Protein AF-A0A495VPX2-F1 (afdb_monomer_lite)

Radius of gyration: 34.12 Å; chains: 1; bounding box: 95×29×86 Å

Organism: NCBI:txid1349822

Foldseek 3Di:
DDPVVLVVLVVVLVVLVVVLVVQVPDPVNVVDPVSVVVNVVVNVVSVVVVVVSVVVVVVVVVVVVVVVVVVVVVVVCCVQAPQQFALVLLQVLQVLLVVLLVVLCVLVPCVVVPDDDPCVVVSVVVNVVSVVVSVVVSVCSRVVVSCVRCVVVVHHPDCDPLVVQLCCLLVVLQVVLVVVLVVCVVVVNNFLNLLSNLQSNLSSQLRSCSRHPVVSNVLSVVSNVLSVVSNVPTPCSSVSNSVNSHVSSNVSSVVCCVVPVPPD

Structure (mmCIF, N/CA/C/O backbone):
data_AF-A0A495VPX2-F1
#
_entry.id   AF-A0A495VPX2-F1
#
loop_
_atom_site.group_PDB
_atom_site.id
_atom_site.type_symbol
_atom_site.label_atom_id
_atom_site.label_alt_id
_atom_site.label_comp_id
_atom_site.label_asym_id
_atom_site.label_entity_id
_atom_site.label_seq_id
_atom_site.pdbx_PDB_ins_code
_atom_site.Cartn_x
_atom_site.Cartn_y
_atom_site.Cartn_z
_atom_site.occupancy
_atom_site.B_iso_or_equiv
_atom_site.auth_seq_id
_atom_site.auth_comp_id
_atom_site.auth_asym_id
_atom_site.auth_atom_id
_atom_site.pdbx_PDB_model_num
ATOM 1 N N . MET A 1 1 ? -31.940 8.964 35.841 1.00 44.69 1 MET A N 1
ATOM 2 C CA . MET A 1 1 ? -32.704 7.927 36.554 1.00 44.69 1 MET A CA 1
ATOM 3 C C . MET A 1 1 ? -31.763 6.762 36.757 1.00 44.69 1 MET A C 1
ATOM 5 O O . MET A 1 1 ? -31.447 6.055 35.809 1.00 44.69 1 MET A O 1
ATOM 9 N N . THR A 1 2 ? -31.169 6.699 37.938 1.00 37.31 2 THR A N 1
ATOM 10 C CA . THR A 1 2 ? -30.238 5.636 38.328 1.00 37.31 2 THR A CA 1
ATOM 11 C C . THR A 1 2 ? -31.023 4.352 38.622 1.00 37.31 2 THR A C 1
ATOM 13 O O . THR A 1 2 ? -32.238 4.406 38.825 1.00 37.31 2 THR A O 1
ATOM 16 N N . SER A 1 3 ? -30.371 3.184 38.665 1.00 44.47 3 SER A N 1
ATOM 17 C CA . SER A 1 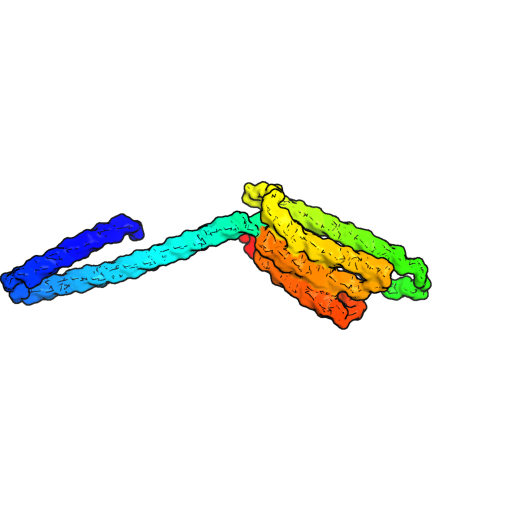3 ? -31.044 1.922 39.032 1.00 44.47 3 SER A CA 1
ATOM 18 C C . SER A 1 3 ? -31.731 1.994 40.408 1.00 44.47 3 SER A C 1
ATOM 20 O O . SER A 1 3 ? -32.783 1.385 40.597 1.00 44.47 3 SER A O 1
ATOM 22 N N . LYS A 1 4 ? -31.200 2.819 41.325 1.00 44.66 4 LYS A N 1
ATOM 23 C CA . LYS A 1 4 ? -31.782 3.130 42.643 1.00 44.66 4 LYS A CA 1
ATOM 24 C C . LYS A 1 4 ? -33.109 3.897 42.577 1.00 44.66 4 LYS A C 1
ATOM 26 O O . LYS A 1 4 ? -33.958 3.702 43.440 1.00 44.66 4 LYS A O 1
ATOM 31 N N . ASP A 1 5 ? -33.330 4.715 41.550 1.00 49.50 5 ASP A N 1
ATOM 32 C CA . ASP A 1 5 ? -34.604 5.436 41.387 1.00 49.50 5 ASP A CA 1
ATOM 33 C C . ASP A 1 5 ? -35.726 4.485 40.930 1.00 49.50 5 ASP A C 1
ATOM 35 O O . ASP A 1 5 ? -36.901 4.696 41.224 1.00 49.50 5 ASP A O 1
ATOM 39 N N . CYS A 1 6 ? -35.368 3.400 40.233 1.00 48.97 6 CYS A N 1
ATOM 40 C CA . CYS A 1 6 ? -36.323 2.406 39.739 1.00 48.97 6 CYS A CA 1
ATOM 41 C C . CYS A 1 6 ? -36.811 1.450 40.842 1.00 48.97 6 CYS A C 1
ATOM 43 O O . CYS A 1 6 ? -37.954 0.992 40.780 1.00 48.97 6 CYS A O 1
ATOM 45 N N . SER A 1 7 ? -35.989 1.160 41.860 1.00 52.94 7 SER A N 1
ATOM 46 C CA . SER A 1 7 ? -36.384 0.288 42.977 1.00 52.94 7 SER A CA 1
ATOM 47 C C . SER A 1 7 ? -37.453 0.931 43.867 1.00 52.94 7 SER A C 1
ATOM 49 O O . SER A 1 7 ? -38.431 0.265 44.204 1.00 52.94 7 SER A O 1
ATOM 51 N N . GLY A 1 8 ? -37.349 2.234 44.155 1.00 55.06 8 GLY A N 1
ATOM 52 C CA . GLY A 1 8 ? -38.339 2.949 44.978 1.00 55.06 8 GLY A CA 1
ATOM 53 C C . GLY A 1 8 ? -39.737 3.032 44.344 1.00 55.06 8 GLY A C 1
ATOM 54 O O . GLY A 1 8 ? -40.751 2.991 45.039 1.00 55.06 8 GLY A O 1
ATOM 55 N N . ILE A 1 9 ? -39.814 3.070 43.011 1.00 57.59 9 ILE A N 1
ATOM 56 C CA . ILE A 1 9 ? -41.091 3.111 42.276 1.00 57.59 9 ILE A CA 1
ATOM 57 C C . ILE A 1 9 ? -41.737 1.712 42.205 1.00 57.59 9 ILE A C 1
ATOM 59 O O . ILE A 1 9 ? -42.967 1.578 42.237 1.00 57.59 9 ILE A O 1
ATOM 63 N N . SER A 1 10 ? -40.926 0.647 42.189 1.00 59.69 10 SER A N 1
ATOM 64 C CA . SER A 1 10 ? -41.422 -0.733 42.290 1.00 59.69 10 SER A CA 1
ATOM 65 C C . SER A 1 10 ? -42.060 -1.031 43.656 1.00 59.69 10 SER A C 1
ATOM 67 O O . SER A 1 10 ? -43.112 -1.666 43.716 1.00 59.69 10 SER A O 1
ATOM 69 N N . GLU A 1 11 ? -41.510 -0.484 44.746 1.00 62.44 11 GLU A N 1
ATOM 70 C CA . GLU A 1 11 ? -42.120 -0.592 46.076 1.00 62.44 11 GLU A CA 1
ATOM 71 C C . GLU A 1 11 ? -43.448 0.168 46.152 1.00 62.44 11 GLU A C 1
ATOM 73 O O . GLU A 1 11 ? -44.452 -0.394 46.589 1.00 62.44 11 GLU A O 1
ATOM 78 N N . GLN A 1 12 ? -43.504 1.416 45.675 1.00 64.06 12 GLN A N 1
ATOM 79 C CA . GLN A 1 12 ? -44.746 2.203 45.680 1.00 64.06 12 GLN A CA 1
ATOM 80 C C . GLN A 1 12 ? -45.871 1.537 44.879 1.00 64.06 12 GLN A C 1
ATOM 82 O O . GLN A 1 12 ? -47.023 1.525 45.319 1.00 64.06 12 GLN A O 1
ATOM 87 N N . SER A 1 13 ? -45.550 0.943 43.729 1.00 62.38 13 SER A N 1
ATOM 88 C CA . SER A 1 13 ? -46.535 0.210 42.930 1.00 62.38 13 SER A CA 1
ATOM 89 C C . SER A 1 13 ? -46.981 -1.105 43.589 1.00 62.38 13 SER A C 1
ATOM 91 O O . SER A 1 13 ? -48.163 -1.445 43.502 1.00 62.38 13 SER A O 1
ATOM 93 N N . PHE A 1 14 ? -46.108 -1.790 44.338 1.00 66.81 14 PHE A N 1
ATOM 94 C CA . PHE A 1 14 ? -46.471 -2.954 45.156 1.00 66.81 14 PHE A CA 1
ATOM 95 C C . PHE A 1 14 ? -47.394 -2.585 46.332 1.00 66.81 14 PHE A C 1
ATOM 97 O O . PHE A 1 14 ? -48.427 -3.226 46.543 1.00 66.81 14 PHE A O 1
ATOM 104 N N . TYR A 1 15 ? -47.084 -1.505 47.058 1.00 66.31 15 TYR A N 1
ATOM 105 C CA . TYR A 1 15 ? -47.961 -0.953 48.100 1.00 66.31 15 TYR A CA 1
ATOM 106 C C . TYR A 1 15 ? -49.331 -0.558 47.536 1.00 66.31 15 TYR A C 1
ATOM 108 O O . TYR A 1 15 ? -50.362 -0.797 48.174 1.00 66.31 15 TYR A O 1
ATOM 116 N N . PHE A 1 16 ? -49.359 -0.000 46.323 1.00 67.12 16 PHE A N 1
ATOM 117 C CA . PHE A 1 16 ? -50.598 0.370 45.652 1.00 67.12 16 PHE A CA 1
ATOM 118 C C . PHE A 1 16 ? -51.437 -0.851 45.248 1.00 67.12 16 PHE A C 1
ATOM 120 O O . PHE A 1 16 ? -52.641 -0.878 45.507 1.00 67.12 16 PHE A O 1
ATOM 127 N N . ALA A 1 17 ? -50.809 -1.895 44.700 1.00 66.44 17 ALA A N 1
ATOM 128 C CA . ALA A 1 17 ? -51.474 -3.158 44.377 1.00 66.44 17 ALA A CA 1
ATOM 129 C C . ALA A 1 17 ? -52.059 -3.839 45.628 1.00 66.44 17 ALA A C 1
ATOM 131 O O . ALA A 1 17 ? -53.207 -4.286 45.611 1.00 66.44 17 ALA A O 1
ATOM 132 N N . LYS A 1 18 ? -51.319 -3.836 46.746 1.00 69.00 18 LYS A N 1
ATOM 133 C CA . LYS A 1 18 ? -51.784 -4.367 48.037 1.00 69.00 18 LYS A CA 1
ATOM 134 C C . LYS A 1 18 ? -53.005 -3.605 48.567 1.00 69.00 18 LYS A C 1
ATOM 136 O O . LYS A 1 18 ? -53.951 -4.225 49.042 1.00 69.00 18 LYS A O 1
ATOM 141 N N . ARG A 1 19 ? -53.009 -2.271 48.438 1.00 67.38 19 ARG A N 1
ATOM 142 C CA . ARG A 1 19 ? -54.134 -1.398 48.821 1.00 67.38 19 ARG A CA 1
ATOM 143 C C . ARG A 1 19 ? -55.352 -1.556 47.905 1.00 67.38 19 ARG A C 1
ATOM 145 O O . ARG A 1 19 ? -56.482 -1.472 48.372 1.00 67.38 19 ARG A O 1
ATOM 152 N N . PHE A 1 20 ? -55.136 -1.791 46.613 1.00 67.25 20 PHE A N 1
ATOM 153 C CA . PHE A 1 20 ? -56.209 -2.095 45.669 1.00 67.25 20 PHE A CA 1
ATOM 154 C C . PHE A 1 20 ? -56.899 -3.415 46.038 1.00 67.25 20 PHE A C 1
ATOM 156 O O . PHE A 1 20 ? -58.124 -3.467 46.112 1.00 67.25 20 PHE A O 1
ATOM 163 N N . TYR A 1 21 ? -56.113 -4.454 46.343 1.00 67.06 21 TYR A N 1
ATOM 164 C CA . TYR A 1 21 ? -56.620 -5.780 46.699 1.00 67.06 21 TYR A CA 1
ATOM 165 C C . TYR A 1 21 ? -57.470 -5.757 47.980 1.00 67.06 21 TYR A C 1
ATOM 167 O O . TYR A 1 21 ? -58.570 -6.300 47.989 1.00 67.06 21 TYR A O 1
ATOM 175 N N . THR A 1 22 ? -57.025 -5.059 49.033 1.00 66.44 22 THR A N 1
ATOM 176 C CA . THR A 1 22 ? -57.768 -4.956 50.306 1.00 66.44 22 THR A CA 1
ATOM 177 C C . THR A 1 22 ? -59.092 -4.194 50.193 1.00 66.44 22 THR A C 1
ATOM 179 O O . THR A 1 22 ? -60.064 -4.519 50.879 1.00 66.44 22 THR A O 1
ATOM 182 N N . ILE A 1 23 ? -59.165 -3.187 49.320 1.00 63.81 23 ILE A N 1
ATOM 183 C CA . ILE A 1 23 ? -60.403 -2.432 49.067 1.00 63.81 23 ILE A CA 1
ATOM 184 C C . ILE A 1 23 ? -61.382 -3.258 48.222 1.00 63.81 23 ILE A C 1
ATOM 186 O O . ILE A 1 23 ? -62.591 -3.166 48.412 1.00 63.81 23 ILE A O 1
ATOM 190 N N . HIS A 1 24 ? -60.878 -4.101 47.321 1.00 63.38 24 HIS A N 1
ATOM 191 C CA . HIS A 1 24 ? -61.712 -4.934 46.456 1.00 63.38 24 HIS A CA 1
ATOM 192 C C . HIS A 1 24 ? -62.300 -6.165 47.169 1.00 63.38 24 HIS A C 1
ATOM 194 O O . HIS A 1 24 ? -63.352 -6.653 46.761 1.00 63.38 24 HIS A O 1
ATOM 200 N N . THR A 1 25 ? -61.651 -6.659 48.231 1.00 65.94 25 THR A N 1
ATOM 201 C CA . THR A 1 25 ? -62.128 -7.790 49.051 1.00 65.94 25 THR A CA 1
ATOM 202 C C . THR A 1 25 ? -63.038 -7.376 50.213 1.00 65.94 25 THR A C 1
ATOM 204 O O . THR A 1 25 ? -63.570 -8.245 50.899 1.00 65.94 25 THR A O 1
ATOM 207 N N . SER A 1 26 ? -63.235 -6.073 50.460 1.00 63.62 26 SER A N 1
ATOM 208 C CA . SER A 1 26 ? -64.107 -5.571 51.530 1.00 63.62 26 SER A CA 1
ATOM 209 C C . SER A 1 26 ? -65.473 -5.112 50.978 1.00 63.62 26 SER A C 1
ATOM 211 O O . SER A 1 26 ? -65.545 -4.128 50.237 1.00 63.62 26 SER A O 1
ATOM 213 N N . PRO A 1 27 ? -66.590 -5.772 51.348 1.00 58.97 27 PRO A N 1
ATOM 214 C CA . PRO A 1 27 ? -67.906 -5.512 50.749 1.00 58.97 27 PRO A CA 1
ATOM 215 C C . PRO A 1 27 ? -68.460 -4.106 51.046 1.00 58.97 27 PRO A C 1
ATOM 217 O O . PRO A 1 27 ? -69.223 -3.562 50.251 1.00 58.97 27 PRO A O 1
ATOM 220 N N . VAL A 1 28 ? -68.039 -3.484 52.154 1.00 63.38 28 VAL A N 1
ATOM 221 C CA . VAL A 1 28 ? -68.483 -2.142 52.581 1.00 63.38 28 VAL A CA 1
ATOM 222 C C . VAL A 1 28 ? -67.802 -1.025 51.778 1.00 63.38 28 VAL A C 1
ATOM 224 O O . VAL A 1 28 ? -68.464 -0.107 51.303 1.00 63.38 28 VAL A O 1
ATOM 227 N N . LEU A 1 29 ? -66.483 -1.113 51.580 1.00 60.97 29 LEU A N 1
ATOM 228 C CA . LEU A 1 29 ? -65.677 -0.098 50.881 1.00 60.97 29 LEU A CA 1
ATOM 229 C C . LEU A 1 29 ? -65.857 -0.136 49.356 1.00 60.97 29 LEU A C 1
ATOM 231 O O . LEU A 1 29 ? -65.705 0.888 48.692 1.00 60.97 29 LEU A O 1
ATOM 235 N N . PHE A 1 30 ? -66.201 -1.299 48.798 1.00 63.03 30 PHE A N 1
ATOM 236 C CA . PHE A 1 30 ? -66.405 -1.474 47.359 1.00 63.03 30 PHE A CA 1
ATOM 237 C C . PHE A 1 30 ? -67.749 -0.916 46.847 1.00 63.03 30 PHE A C 1
ATOM 239 O O . PHE A 1 30 ? -67.877 -0.574 45.666 1.00 63.03 30 PHE A O 1
ATOM 246 N N . SER A 1 31 ? -68.751 -0.792 47.727 1.00 65.81 31 SER A N 1
ATOM 247 C CA . SER A 1 31 ? -70.094 -0.298 47.382 1.00 65.81 31 SER A CA 1
ATOM 248 C C . SER A 1 31 ? -70.095 1.191 46.983 1.00 65.81 31 SER A C 1
ATOM 250 O O . SER A 1 31 ? -70.878 1.620 46.128 1.00 65.81 31 SER A O 1
ATOM 252 N N . ASP A 1 32 ? -69.150 1.984 47.504 1.00 74.38 32 ASP A N 1
ATOM 253 C CA . ASP A 1 32 ? -69.054 3.419 47.226 1.00 74.38 32 ASP A CA 1
ATOM 254 C C . ASP A 1 32 ? -68.525 3.709 45.803 1.00 74.38 32 ASP A C 1
ATOM 256 O O . ASP A 1 32 ? -67.375 3.444 45.426 1.00 74.38 32 ASP A O 1
ATOM 260 N N . LYS A 1 33 ? -69.391 4.310 44.978 1.00 71.75 33 LYS A N 1
ATOM 261 C CA . LYS A 1 33 ? -69.121 4.665 43.576 1.00 71.75 33 LYS A CA 1
ATOM 262 C C . LYS A 1 33 ? -67.978 5.684 43.429 1.00 71.75 33 LYS A C 1
ATOM 264 O O . LYS A 1 33 ? -67.258 5.631 42.428 1.00 71.75 33 LYS A O 1
ATOM 269 N N . LYS A 1 34 ? -67.780 6.578 44.406 1.00 75.88 34 LYS A N 1
ATOM 270 C CA . LYS A 1 34 ? -66.726 7.609 44.406 1.00 75.88 34 LYS A CA 1
ATOM 271 C C . LYS A 1 34 ? -65.359 7.000 44.721 1.00 75.88 34 LYS A C 1
ATOM 273 O O . LYS A 1 34 ? -64.389 7.286 44.018 1.00 75.88 34 LYS A O 1
ATOM 278 N N . ILE A 1 35 ? -65.301 6.105 45.710 1.00 73.38 35 ILE A N 1
ATOM 279 C CA . ILE A 1 35 ? -64.075 5.386 46.102 1.00 73.38 35 ILE A CA 1
ATOM 280 C C . ILE A 1 35 ? -63.579 4.508 44.949 1.00 73.38 35 ILE A C 1
ATOM 282 O O . ILE A 1 35 ? -62.409 4.579 44.573 1.00 73.38 35 ILE A O 1
ATOM 286 N N . ARG A 1 36 ? -64.482 3.764 44.303 1.00 71.06 36 ARG A N 1
ATOM 287 C CA . ARG A 1 36 ? -64.162 2.903 43.155 1.00 71.06 36 ARG A CA 1
ATOM 288 C C . ARG A 1 36 ? -63.607 3.672 41.950 1.00 71.06 36 ARG A C 1
ATOM 290 O O . ARG A 1 36 ? -62.648 3.218 41.330 1.00 71.06 36 ARG A O 1
ATOM 297 N N . LYS A 1 37 ? -64.159 4.851 41.629 1.00 74.81 37 LYS A N 1
ATOM 298 C CA . LYS A 1 37 ? -63.671 5.688 40.516 1.00 74.81 37 LYS A CA 1
ATOM 299 C C . LYS A 1 37 ? -62.269 6.249 40.792 1.00 74.81 37 LYS A C 1
ATOM 301 O O . LYS A 1 37 ? -61.418 6.195 39.907 1.00 74.81 37 LYS A O 1
ATOM 306 N N . ASN A 1 38 ? -62.012 6.728 42.012 1.00 79.25 38 ASN A N 1
ATOM 307 C CA . ASN A 1 38 ? -60.685 7.209 42.419 1.00 79.25 38 ASN A CA 1
ATOM 308 C C . ASN A 1 38 ? -59.640 6.090 42.411 1.00 79.25 38 ASN A C 1
ATOM 310 O O . ASN A 1 38 ? -58.531 6.286 41.920 1.00 79.25 38 ASN A O 1
ATOM 314 N N . LEU A 1 39 ? -60.009 4.905 42.900 1.00 75.81 39 LEU A N 1
ATOM 315 C CA . LEU A 1 39 ? -59.127 3.745 42.915 1.00 75.81 39 LEU A CA 1
ATOM 316 C C . LEU A 1 39 ? -58.769 3.288 41.492 1.00 75.81 39 LEU A C 1
ATOM 318 O O . LEU A 1 39 ? -57.611 2.988 41.215 1.00 75.81 39 LEU A O 1
ATOM 322 N N . PHE A 1 40 ? -59.741 3.300 40.574 1.00 76.38 40 PHE A N 1
ATOM 323 C CA . PHE A 1 40 ? -59.522 2.972 39.165 1.00 76.38 40 PHE A CA 1
ATOM 324 C C . PHE A 1 40 ? -58.605 3.983 38.466 1.00 76.38 40 PHE A C 1
ATOM 326 O O . PHE A 1 40 ? -57.670 3.583 37.776 1.00 76.38 40 PHE A O 1
ATOM 333 N N . LEU A 1 41 ? -58.821 5.285 38.684 1.00 76.62 41 LEU A N 1
ATOM 334 C CA . LEU A 1 41 ? -57.941 6.343 38.176 1.00 76.62 41 LEU A CA 1
ATOM 335 C C . LEU A 1 41 ? -56.508 6.152 38.678 1.00 76.62 41 LEU A C 1
ATOM 337 O O . LEU A 1 41 ? -55.567 6.162 37.891 1.00 76.62 41 LEU A O 1
ATOM 341 N N . GLN A 1 42 ? -56.336 5.918 39.974 1.00 76.94 42 GLN A N 1
ATOM 342 C CA . GLN A 1 42 ? -55.015 5.781 40.573 1.00 76.94 42 GLN A CA 1
ATOM 343 C C . GLN A 1 42 ? -54.305 4.486 40.133 1.00 76.94 42 GLN A C 1
ATOM 345 O O . GLN A 1 42 ? -53.101 4.504 39.882 1.00 76.94 42 GLN A O 1
ATOM 350 N N . PHE A 1 43 ? -55.052 3.395 39.923 1.00 77.38 43 PHE A N 1
ATOM 351 C CA . PHE A 1 43 ? -54.534 2.170 39.308 1.00 77.38 43 PHE A CA 1
ATOM 352 C C . PHE A 1 43 ? -54.112 2.405 37.853 1.00 77.38 43 PHE A C 1
ATOM 354 O O . PHE A 1 43 ? -53.015 2.017 37.453 1.00 77.38 43 PHE A O 1
ATOM 361 N N . PHE A 1 44 ? -54.934 3.107 37.070 1.00 77.69 44 PHE A N 1
ATOM 362 C CA . PHE A 1 44 ? -54.616 3.454 35.688 1.00 77.69 44 PHE A CA 1
ATOM 363 C C . PHE A 1 44 ? -53.327 4.287 35.598 1.00 77.69 44 PHE A C 1
ATOM 365 O O . PHE A 1 44 ? -52.414 3.912 34.862 1.00 77.69 44 PHE A O 1
ATOM 372 N N . TYR A 1 45 ? -53.188 5.334 36.419 1.00 76.81 45 TYR A N 1
ATOM 373 C CA . TYR A 1 45 ? -51.961 6.136 36.505 1.00 76.81 45 TYR A CA 1
ATOM 374 C C . TYR A 1 45 ? -50.730 5.296 36.885 1.00 76.81 45 TYR A C 1
ATOM 376 O O . TYR A 1 45 ? -49.686 5.423 36.243 1.00 76.81 45 TYR A O 1
ATOM 384 N N . ALA A 1 46 ? -50.851 4.391 37.863 1.00 75.69 46 ALA A N 1
ATOM 385 C CA . ALA A 1 46 ? -49.754 3.513 38.275 1.00 75.69 46 ALA A CA 1
ATOM 386 C C . ALA A 1 46 ? -49.323 2.541 37.158 1.00 75.69 46 ALA A C 1
ATOM 388 O O . ALA A 1 46 ? -48.128 2.350 36.924 1.00 75.69 46 ALA A O 1
ATOM 389 N N . THR A 1 47 ? -50.273 1.957 36.416 1.00 79.81 47 THR A N 1
ATOM 390 C CA . THR A 1 47 ? -49.944 1.073 35.281 1.00 79.81 47 THR A CA 1
ATOM 391 C C . THR A 1 47 ? -49.242 1.819 34.148 1.00 79.81 47 THR A C 1
ATOM 393 O O . THR A 1 47 ? -48.328 1.275 33.525 1.00 79.81 47 THR A O 1
ATOM 396 N N . LEU A 1 48 ? -49.624 3.076 33.904 1.00 79.81 48 LEU A N 1
ATOM 397 C CA . LEU A 1 48 ? -49.010 3.923 32.885 1.00 79.81 48 LEU A CA 1
ATOM 398 C C . LEU A 1 48 ? -47.566 4.271 33.260 1.00 79.81 48 LEU A C 1
ATOM 400 O O . LEU A 1 48 ? -46.665 4.111 32.437 1.00 79.81 48 LEU A O 1
ATOM 404 N N . GLN A 1 49 ? -47.331 4.653 34.519 1.00 78.81 49 GLN A N 1
ATOM 405 C CA . GLN A 1 49 ? -45.984 4.909 35.031 1.00 78.81 49 GLN A CA 1
ATOM 406 C C . GLN A 1 49 ? -45.092 3.667 34.933 1.00 78.81 49 GLN A C 1
ATOM 408 O O . GLN A 1 49 ? -43.983 3.763 34.411 1.00 78.81 49 GLN A O 1
ATOM 413 N N . ASN A 1 50 ? -45.586 2.490 35.329 1.00 78.12 50 ASN A N 1
ATOM 414 C CA . ASN A 1 50 ? -44.815 1.248 35.242 1.00 78.12 50 ASN A CA 1
ATOM 415 C C . ASN A 1 50 ? -44.480 0.845 33.797 1.00 78.12 50 ASN A C 1
ATOM 417 O O . ASN A 1 50 ? -43.365 0.395 33.538 1.00 78.12 50 ASN A O 1
ATOM 421 N N . LYS A 1 51 ? -45.391 1.052 32.835 1.00 81.69 51 LYS A N 1
ATOM 422 C CA . LYS A 1 51 ? -45.104 0.807 31.408 1.00 81.69 51 LYS A CA 1
ATOM 423 C C . LYS A 1 51 ? -44.001 1.721 30.879 1.00 81.69 51 LYS A C 1
ATOM 425 O O . LYS A 1 51 ? -43.090 1.246 30.202 1.00 81.69 51 LYS A O 1
ATOM 430 N N . VAL A 1 52 ? -44.066 3.013 31.203 1.00 82.75 52 VAL A N 1
ATOM 431 C CA . VAL A 1 52 ? -43.035 3.986 30.813 1.00 82.75 52 VAL A CA 1
ATOM 432 C C . VAL A 1 52 ? -41.688 3.593 31.422 1.00 82.75 52 VAL A C 1
ATOM 434 O O . VAL A 1 52 ? -40.679 3.552 30.721 1.00 82.75 52 VAL A O 1
ATOM 437 N N . LEU A 1 53 ? -41.671 3.224 32.700 1.00 82.31 53 LEU A N 1
ATOM 438 C CA . LEU A 1 53 ? -40.450 2.856 33.410 1.00 82.31 53 LEU A CA 1
ATOM 439 C C . LEU A 1 53 ? -39.813 1.578 32.855 1.00 82.31 53 LEU A C 1
ATOM 441 O O . LEU A 1 53 ? -38.602 1.537 32.650 1.00 82.31 53 LEU A O 1
ATOM 445 N N . TYR A 1 54 ? -40.628 0.570 32.533 1.00 82.12 54 TYR A N 1
ATOM 446 C CA . TYR A 1 54 ? -40.170 -0.658 31.883 1.00 82.12 54 TYR A CA 1
ATOM 447 C C . TYR A 1 54 ? -39.561 -0.379 30.501 1.00 82.12 54 TYR A C 1
ATOM 449 O O . TYR A 1 54 ? -38.493 -0.900 30.176 1.00 82.12 54 TYR A O 1
ATOM 457 N N . TYR A 1 55 ? -40.185 0.501 29.710 1.00 83.31 55 TYR A N 1
ATOM 458 C CA . TYR A 1 55 ? -39.654 0.923 28.412 1.00 83.31 55 TYR A CA 1
ATOM 459 C C . TYR A 1 55 ? -38.295 1.628 28.541 1.00 83.31 55 TYR A C 1
ATOM 461 O O . TYR A 1 55 ? -37.348 1.279 27.834 1.00 83.31 55 TYR A O 1
ATOM 469 N N . TYR A 1 56 ? -38.163 2.584 29.469 1.00 79.19 56 TYR A N 1
ATOM 470 C CA . TYR A 1 56 ? -36.888 3.270 29.705 1.00 79.19 56 TYR A CA 1
ATOM 471 C C . TYR A 1 56 ? -35.814 2.332 30.263 1.00 79.19 56 TYR A C 1
ATOM 473 O O . TYR A 1 56 ? -34.665 2.433 29.835 1.00 79.19 56 TYR A O 1
ATOM 481 N N . ARG A 1 57 ? -36.170 1.391 31.148 1.00 84.12 57 ARG A N 1
ATOM 482 C CA . ARG A 1 57 ? -35.238 0.388 31.683 1.00 84.12 57 ARG A CA 1
ATOM 483 C C . ARG A 1 57 ? -34.663 -0.485 30.571 1.00 84.12 57 ARG A C 1
ATOM 485 O O . ARG A 1 57 ? -33.448 -0.522 30.411 1.00 84.12 57 ARG A O 1
ATOM 492 N N . ASN A 1 58 ? -35.520 -1.078 29.739 1.00 84.19 58 ASN A N 1
ATOM 493 C CA . ASN A 1 58 ? -35.076 -1.913 28.619 1.00 84.19 58 ASN A CA 1
ATOM 494 C C . ASN A 1 58 ? -34.270 -1.120 27.579 1.00 84.19 58 ASN A C 1
ATOM 496 O O . ASN A 1 58 ? -33.354 -1.661 26.959 1.00 84.19 58 ASN A O 1
ATOM 500 N N . LYS A 1 59 ? -34.593 0.164 27.372 1.00 85.25 59 LYS A N 1
ATOM 501 C CA . LYS A 1 59 ? -33.836 1.047 26.474 1.00 85.25 59 LYS A CA 1
ATOM 502 C C . LYS A 1 59 ? -32.436 1.356 27.016 1.00 85.25 59 LYS A C 1
ATOM 504 O O . LYS A 1 59 ? -31.490 1.396 26.232 1.00 85.25 59 LYS A O 1
ATOM 509 N N . MET A 1 60 ? -32.301 1.585 28.324 1.00 81.06 60 MET A N 1
ATOM 510 C CA . MET A 1 60 ? -31.007 1.835 28.971 1.00 81.06 60 MET A CA 1
ATOM 511 C C . MET A 1 60 ? -30.148 0.570 29.001 1.00 81.06 60 MET A C 1
ATOM 513 O O . MET A 1 60 ? -28.992 0.637 28.603 1.00 81.06 60 MET A O 1
ATOM 517 N N . GLU A 1 61 ? -30.731 -0.581 29.340 1.00 84.62 61 GLU A N 1
ATOM 518 C CA . GLU A 1 61 ? -30.047 -1.880 29.316 1.00 84.62 61 GLU A CA 1
ATOM 519 C C . GLU A 1 61 ? -29.541 -2.222 27.907 1.00 84.62 61 GLU A C 1
ATOM 521 O O . GLU A 1 61 ? -28.368 -2.536 27.728 1.00 84.62 61 GLU A O 1
ATOM 526 N N . ASN A 1 62 ? -30.366 -2.038 26.867 1.00 81.00 62 ASN A N 1
ATOM 527 C CA . ASN A 1 62 ? -29.907 -2.196 25.482 1.00 81.00 62 ASN A CA 1
ATOM 528 C C . ASN A 1 62 ? -28.763 -1.237 25.131 1.00 81.00 62 ASN A C 1
ATOM 530 O O . ASN A 1 62 ? -27.821 -1.625 24.442 1.00 81.00 62 ASN A O 1
ATOM 534 N N . LYS A 1 63 ? -28.829 0.019 25.587 1.00 85.69 63 LYS A N 1
ATOM 535 C CA . LYS A 1 63 ? -27.772 1.004 25.333 1.00 85.69 63 LYS A CA 1
ATOM 536 C C . LYS A 1 63 ? -26.458 0.601 26.008 1.00 85.69 63 LYS A C 1
ATOM 538 O O . LYS A 1 63 ? -25.415 0.728 25.371 1.00 85.69 63 LYS A O 1
ATOM 543 N N . GLU A 1 64 ? -26.515 0.097 27.239 1.00 84.75 64 GLU A N 1
ATOM 544 C CA . GLU A 1 64 ? -25.358 -0.416 27.979 1.00 84.75 64 GLU A CA 1
ATOM 545 C C . GLU A 1 64 ? -24.785 -1.677 27.325 1.00 84.75 64 GLU A C 1
ATOM 547 O O . GLU A 1 64 ? -23.580 -1.765 27.111 1.00 84.75 64 GLU A O 1
ATOM 552 N N . VAL A 1 65 ? -25.622 -2.626 26.898 1.00 86.38 65 VAL A N 1
ATOM 553 C CA . VAL A 1 65 ? -25.159 -3.813 26.161 1.00 86.38 65 VAL A CA 1
ATOM 554 C C . VAL A 1 65 ? -24.446 -3.403 24.870 1.00 86.38 65 VAL A C 1
ATOM 556 O O . VAL A 1 65 ? -23.335 -3.862 24.607 1.00 86.38 65 VAL A O 1
ATOM 559 N N . ILE A 1 66 ? -25.025 -2.486 24.086 1.00 87.50 66 ILE A N 1
ATOM 560 C CA . ILE A 1 66 ? -24.408 -1.988 22.848 1.00 87.50 66 ILE A CA 1
ATOM 561 C C . ILE A 1 66 ? -23.088 -1.258 23.137 1.00 87.50 66 ILE A C 1
ATOM 563 O O . ILE A 1 66 ? -22.115 -1.463 22.407 1.00 87.50 66 ILE A O 1
ATOM 567 N N . SER A 1 67 ? -23.014 -0.429 24.186 1.00 86.50 67 SER A N 1
ATOM 568 C CA . SER A 1 67 ? -21.770 0.265 24.541 1.00 86.50 67 SER A CA 1
ATOM 569 C C . SER A 1 67 ? -20.694 -0.710 24.999 1.00 86.50 67 SER A C 1
ATOM 571 O O . SER A 1 67 ? -19.560 -0.612 24.540 1.00 86.50 67 SER A O 1
ATOM 573 N N . THR A 1 68 ? -21.052 -1.702 25.813 1.00 86.06 68 THR A N 1
ATOM 574 C CA . THR A 1 68 ? -20.109 -2.712 26.305 1.00 86.06 68 THR A CA 1
ATOM 575 C C . THR A 1 68 ? -19.602 -3.590 25.160 1.00 86.06 68 THR A C 1
ATOM 577 O O . THR A 1 68 ? -18.404 -3.830 25.048 1.00 86.06 68 THR A O 1
ATOM 580 N N . LEU A 1 69 ? -20.474 -4.002 24.232 1.00 86.75 69 LEU A N 1
ATOM 581 C CA . LEU A 1 69 ? -20.067 -4.708 23.010 1.00 86.75 69 LEU A CA 1
ATOM 582 C C . LEU A 1 69 ? -19.154 -3.846 22.128 1.00 86.75 69 LEU A C 1
ATOM 584 O O . LEU A 1 69 ? -18.176 -4.349 21.575 1.00 86.75 69 LEU A O 1
ATOM 588 N N . SER A 1 70 ? -19.440 -2.547 22.013 1.00 83.12 70 SER A N 1
ATOM 589 C CA . SER A 1 70 ? -18.575 -1.596 21.311 1.00 83.12 70 SER A CA 1
ATOM 590 C C . SER A 1 70 ? -17.208 -1.464 21.991 1.00 83.12 70 SER A C 1
ATOM 592 O O . SER A 1 70 ? -16.189 -1.417 21.305 1.00 83.12 70 SER A O 1
ATOM 594 N N . GLU A 1 71 ? -17.155 -1.438 23.321 1.00 82.44 71 GLU A N 1
ATOM 595 C CA . GLU A 1 71 ? -15.913 -1.407 24.095 1.00 82.44 71 GLU A CA 1
ATOM 596 C C . GLU A 1 71 ? -15.114 -2.700 23.955 1.00 82.44 71 GLU A C 1
ATOM 598 O O . GLU A 1 71 ? -13.926 -2.630 23.651 1.00 82.44 71 GLU A O 1
ATOM 603 N N . ILE A 1 72 ? -15.749 -3.871 24.071 1.00 78.38 72 ILE A N 1
ATOM 604 C CA . ILE A 1 72 ? -15.114 -5.178 23.837 1.00 78.38 72 ILE A CA 1
ATOM 605 C C . ILE A 1 72 ? -14.553 -5.237 22.418 1.00 78.38 72 ILE A C 1
ATOM 607 O O . ILE A 1 72 ? -13.395 -5.604 22.224 1.00 78.38 72 ILE A O 1
ATOM 611 N N . LYS A 1 73 ? -15.335 -4.817 21.417 1.00 74.69 73 LYS A N 1
ATOM 612 C CA . LYS A 1 73 ? -14.872 -4.736 20.029 1.00 74.69 73 LYS A CA 1
ATOM 613 C C . LYS A 1 73 ? -13.678 -3.792 19.898 1.00 74.69 73 LYS A C 1
ATOM 615 O O . LYS A 1 73 ? -12.722 -4.139 19.219 1.00 74.69 73 LYS A O 1
ATOM 620 N N . ASN A 1 74 ? -13.702 -2.632 20.548 1.00 69.38 74 ASN A N 1
ATOM 621 C CA . ASN A 1 74 ? -12.613 -1.655 20.504 1.00 69.38 74 ASN A CA 1
ATOM 622 C C . ASN A 1 74 ? -11.347 -2.176 21.209 1.00 69.38 74 ASN A C 1
ATOM 624 O O . ASN A 1 74 ? -10.241 -2.009 20.701 1.00 69.38 74 ASN A O 1
ATOM 628 N N . LEU A 1 75 ? -11.495 -2.866 22.341 1.00 70.31 75 LEU A N 1
ATOM 629 C CA . LEU A 1 75 ? -10.403 -3.550 23.034 1.00 70.31 75 LEU A CA 1
ATOM 630 C C . LEU A 1 75 ? -9.814 -4.665 22.169 1.00 70.31 75 LEU A C 1
ATOM 632 O O . LEU A 1 75 ? -8.595 -4.759 22.066 1.00 70.31 75 LEU A O 1
ATOM 636 N N . MET A 1 76 ? -10.662 -5.451 21.501 1.00 62.25 76 MET A N 1
ATOM 637 C CA . MET A 1 76 ? -10.250 -6.497 20.567 1.00 62.25 76 MET A CA 1
ATOM 638 C C . MET A 1 76 ? -9.566 -5.911 19.329 1.00 62.25 76 MET A C 1
ATOM 640 O O . MET A 1 76 ? -8.551 -6.431 18.885 1.00 62.25 76 MET A O 1
ATOM 644 N N . GLU A 1 77 ? -10.071 -4.818 18.758 1.00 59.09 77 GLU A N 1
ATOM 645 C CA . GLU A 1 77 ? -9.444 -4.156 17.611 1.00 59.09 77 GLU A CA 1
ATOM 646 C C . GLU A 1 77 ? -8.099 -3.541 17.976 1.00 59.09 77 GLU A C 1
ATOM 648 O O . GLU A 1 77 ? -7.148 -3.692 17.211 1.00 59.09 77 GLU A O 1
ATOM 653 N N . LYS A 1 78 ? -7.988 -2.923 19.157 1.00 59.28 78 LYS A N 1
ATOM 654 C CA . LYS A 1 78 ? -6.703 -2.469 19.686 1.00 59.28 78 LYS A CA 1
ATOM 655 C C . LYS A 1 78 ? -5.774 -3.660 19.865 1.00 59.28 78 LYS A C 1
ATOM 657 O O . LYS A 1 78 ? -4.728 -3.676 19.247 1.00 59.28 78 LYS A O 1
ATOM 662 N N . SER A 1 79 ? -6.162 -4.699 20.599 1.00 52.91 79 SER A N 1
ATOM 663 C CA . SER A 1 79 ? -5.285 -5.845 20.866 1.00 52.91 79 SER A CA 1
ATOM 664 C C . SER A 1 79 ? -4.940 -6.701 19.641 1.00 52.91 79 SER A C 1
ATOM 666 O O . SER A 1 79 ? -4.003 -7.483 19.740 1.00 52.91 79 SER A O 1
ATOM 668 N N . SER A 1 80 ? -5.643 -6.564 18.505 1.00 49.19 80 SER A N 1
ATOM 669 C CA . SER A 1 80 ? -5.439 -7.377 17.290 1.00 49.19 80 SER A CA 1
ATOM 670 C C . SER A 1 80 ? -4.892 -6.630 16.062 1.00 49.19 80 SER A C 1
ATOM 672 O O . SER A 1 80 ? -4.390 -7.291 15.152 1.00 49.19 80 SER A O 1
ATOM 674 N N . LYS A 1 81 ? -4.946 -5.288 16.007 1.00 54.34 81 LYS A N 1
ATOM 675 C CA . LYS A 1 81 ? -4.523 -4.473 14.846 1.00 54.34 81 LYS A CA 1
ATOM 676 C C . LYS A 1 81 ? -3.548 -3.367 15.275 1.00 54.34 81 LYS A C 1
ATOM 678 O O . LYS A 1 81 ? -3.903 -2.191 15.294 1.00 54.34 81 LYS A O 1
ATOM 683 N N . PHE A 1 82 ? -2.310 -3.721 15.626 1.00 51.12 82 PHE A N 1
ATOM 684 C CA . PHE A 1 82 ? -1.355 -2.784 16.245 1.00 51.12 82 PHE A CA 1
ATOM 685 C C . PHE A 1 82 ? -0.168 -2.373 15.363 1.00 51.12 82 PHE A C 1
ATOM 687 O O . PHE A 1 82 ? 0.952 -2.248 15.844 1.00 51.12 82 PHE A O 1
ATOM 694 N N . LEU A 1 83 ? -0.399 -2.046 14.086 1.00 56.69 83 LEU A N 1
ATOM 695 C CA . LEU A 1 83 ? 0.564 -1.209 13.363 1.00 56.69 83 LEU A CA 1
ATOM 696 C C . LEU A 1 83 ? -0.059 0.137 13.007 1.00 56.69 83 LEU A C 1
ATOM 698 O O . LEU A 1 83 ? -0.918 0.246 12.133 1.00 56.69 83 LEU A O 1
ATOM 702 N N . SER A 1 84 ? 0.409 1.176 13.698 1.00 61.62 84 SER A N 1
ATOM 703 C CA . SER A 1 84 ? 0.108 2.577 13.417 1.00 61.62 84 SER A CA 1
ATOM 704 C C . SER A 1 84 ? 0.822 3.022 12.129 1.00 61.62 84 SER A C 1
ATOM 706 O O . SER A 1 84 ? 1.711 3.874 12.182 1.00 61.62 84 SER A O 1
ATOM 708 N N . LEU A 1 85 ? 0.444 2.462 10.972 1.00 71.69 85 LEU A N 1
ATOM 709 C CA . LEU A 1 85 ? 0.886 2.993 9.678 1.00 71.69 85 LEU A CA 1
ATOM 710 C C . LEU A 1 85 ? 0.482 4.467 9.578 1.00 71.69 85 LEU A C 1
ATOM 712 O O . LEU A 1 85 ? -0.631 4.841 9.961 1.00 71.69 85 LEU A O 1
ATOM 716 N N . SER A 1 86 ? 1.388 5.315 9.101 1.00 80.31 86 SER A N 1
ATOM 717 C CA . SER A 1 86 ? 1.079 6.719 8.823 1.00 80.31 86 SER A CA 1
ATOM 718 C C . SER A 1 86 ? 0.493 6.865 7.421 1.00 80.31 86 SER A C 1
ATOM 720 O O . SER A 1 86 ? 1.018 6.294 6.475 1.00 80.31 86 SER A O 1
ATOM 722 N N . GLY A 1 87 ? -0.562 7.668 7.255 1.00 84.06 87 GLY A N 1
ATOM 723 C CA . GLY A 1 87 ? -1.072 7.988 5.915 1.00 84.06 87 GLY A CA 1
ATOM 724 C C . GLY A 1 87 ? -0.055 8.765 5.078 1.00 84.06 87 GLY A C 1
ATOM 725 O O . GLY A 1 87 ? 0.022 8.585 3.865 1.00 84.06 87 GLY A O 1
ATOM 726 N N . LEU A 1 88 ? 0.790 9.563 5.741 1.00 88.44 88 LEU A N 1
ATOM 727 C CA . LEU A 1 88 ? 1.852 10.334 5.097 1.00 88.44 88 LEU A CA 1
ATOM 728 C C . LEU A 1 88 ? 2.879 9.439 4.402 1.00 88.44 88 LEU A C 1
ATOM 730 O O . LEU A 1 88 ? 3.382 9.829 3.353 1.00 88.44 88 LEU A O 1
ATOM 734 N N . SER A 1 89 ? 3.169 8.240 4.927 1.00 90.75 89 SER A N 1
ATOM 735 C CA . SER A 1 89 ? 4.137 7.361 4.267 1.00 90.75 89 SER A CA 1
ATOM 736 C C . SER A 1 89 ? 3.662 6.939 2.885 1.00 90.75 89 SER A C 1
ATOM 738 O O . SER A 1 89 ? 4.453 6.993 1.954 1.00 90.75 89 SER A O 1
ATOM 740 N N . ALA A 1 90 ? 2.377 6.604 2.724 1.00 91.88 90 ALA A N 1
ATOM 741 C CA . ALA A 1 90 ? 1.810 6.248 1.423 1.00 91.88 90 ALA A CA 1
ATOM 742 C C . ALA A 1 90 ? 1.881 7.409 0.414 1.00 91.88 90 ALA A C 1
ATOM 744 O O . ALA A 1 90 ? 2.193 7.182 -0.751 1.00 91.88 90 ALA A O 1
ATOM 745 N N . ILE A 1 91 ? 1.681 8.654 0.864 1.00 94.69 91 ILE A N 1
ATOM 746 C CA . ILE A 1 91 ? 1.836 9.839 0.005 1.00 94.69 91 ILE A CA 1
ATOM 747 C C . ILE A 1 91 ? 3.287 9.965 -0.477 1.00 94.69 91 ILE A C 1
ATOM 749 O O . ILE A 1 91 ? 3.517 10.151 -1.670 1.00 94.69 91 ILE A O 1
ATOM 753 N N . PHE A 1 92 ? 4.267 9.818 0.423 1.00 94.56 92 PHE A N 1
ATOM 754 C CA . PHE A 1 92 ? 5.684 9.856 0.046 1.00 94.56 92 PHE A CA 1
ATOM 755 C C . PHE A 1 92 ? 6.065 8.724 -0.909 1.00 94.56 92 PHE A C 1
ATOM 757 O O . PHE A 1 92 ? 6.754 8.993 -1.888 1.00 94.56 92 PHE A O 1
ATOM 764 N N . VAL A 1 93 ? 5.575 7.496 -0.684 1.00 93.44 93 VAL A N 1
ATOM 765 C CA . VAL A 1 93 ? 5.766 6.377 -1.625 1.00 93.44 93 VAL A CA 1
ATOM 766 C C . VAL A 1 93 ? 5.278 6.763 -3.021 1.00 93.44 93 VAL A C 1
ATOM 768 O O . VAL A 1 93 ? 6.009 6.583 -3.991 1.00 93.44 93 VAL A O 1
ATOM 771 N N . GLY A 1 94 ? 4.090 7.366 -3.113 1.00 95.12 94 GLY A N 1
ATOM 772 C CA . GLY A 1 94 ? 3.536 7.809 -4.388 1.00 95.12 94 GLY A CA 1
ATOM 773 C C . GLY A 1 94 ? 4.374 8.884 -5.082 1.00 95.12 94 GLY A C 1
ATOM 774 O O . GLY A 1 94 ? 4.623 8.799 -6.283 1.00 95.12 94 GLY A O 1
ATOM 775 N N . ILE A 1 95 ? 4.884 9.863 -4.332 1.00 96.12 95 ILE A N 1
ATOM 776 C CA . ILE A 1 95 ? 5.791 10.892 -4.868 1.00 96.12 95 ILE A CA 1
ATOM 777 C C . ILE A 1 95 ? 7.092 10.258 -5.380 1.00 96.12 95 ILE A C 1
ATOM 779 O O . ILE A 1 95 ? 7.545 10.585 -6.478 1.00 96.12 95 ILE A O 1
ATOM 783 N N . TYR A 1 96 ? 7.679 9.328 -4.621 1.00 95.50 96 TYR A N 1
ATOM 784 C CA . TYR A 1 96 ? 8.884 8.613 -5.045 1.00 95.50 96 TYR A CA 1
ATOM 785 C C . TYR A 1 96 ? 8.642 7.788 -6.311 1.00 95.50 96 TYR A C 1
ATOM 787 O O . TYR A 1 96 ? 9.523 7.737 -7.166 1.00 95.50 96 TYR A O 1
ATOM 795 N N . ALA A 1 97 ? 7.452 7.204 -6.475 1.00 94.69 97 ALA A N 1
ATOM 796 C CA . ALA A 1 97 ? 7.083 6.509 -7.702 1.00 94.69 97 ALA A CA 1
ATOM 797 C C . ALA A 1 97 ? 7.027 7.464 -8.905 1.00 94.69 97 ALA A C 1
ATOM 799 O O . ALA A 1 97 ? 7.628 7.171 -9.935 1.00 94.69 97 ALA A O 1
ATOM 800 N N . PHE A 1 98 ? 6.410 8.644 -8.781 1.00 95.00 98 PHE A N 1
ATOM 801 C CA . PHE A 1 98 ? 6.416 9.633 -9.870 1.00 95.00 98 PHE A CA 1
ATOM 802 C C . PHE A 1 98 ? 7.832 10.078 -10.259 1.00 95.00 98 PHE A C 1
ATOM 804 O O . PHE A 1 98 ? 8.156 10.117 -11.445 1.00 95.00 98 PHE A O 1
ATOM 811 N N . ILE A 1 99 ? 8.696 10.356 -9.276 1.00 94.94 99 ILE A N 1
ATOM 812 C CA . ILE A 1 99 ? 10.100 10.722 -9.526 1.00 94.94 99 ILE A CA 1
ATOM 813 C C . ILE A 1 99 ? 10.844 9.566 -10.205 1.00 94.94 99 ILE A C 1
ATOM 815 O O . ILE A 1 99 ? 11.542 9.767 -11.198 1.00 94.94 99 ILE A O 1
ATOM 819 N N . GLY A 1 100 ? 10.670 8.346 -9.697 1.00 92.38 100 GLY A N 1
ATOM 820 C CA . GLY A 1 100 ? 11.282 7.144 -10.250 1.00 92.38 100 GLY A CA 1
ATOM 821 C C . GLY A 1 100 ? 10.875 6.885 -11.694 1.00 92.38 100 GLY A C 1
ATOM 822 O O . GLY A 1 100 ? 11.729 6.603 -12.530 1.00 92.38 100 GLY A O 1
ATOM 823 N N . ALA A 1 101 ? 9.591 7.044 -12.008 1.00 91.88 101 ALA A N 1
ATOM 824 C CA . ALA A 1 101 ? 9.087 6.872 -13.360 1.00 91.88 101 ALA A CA 1
ATOM 825 C C . ALA A 1 101 ? 9.551 7.965 -14.317 1.00 91.88 101 ALA A C 1
ATOM 827 O O . ALA A 1 101 ? 9.863 7.659 -15.463 1.00 91.88 101 ALA A O 1
ATOM 828 N N . TYR A 1 102 ? 9.649 9.212 -13.852 1.00 91.94 102 TYR A N 1
ATOM 829 C CA . TYR A 1 102 ? 10.243 10.293 -14.632 1.00 91.94 102 TYR A CA 1
ATOM 830 C C . TYR A 1 102 ? 11.687 9.943 -15.013 1.00 91.94 102 TYR A C 1
ATOM 832 O O . TYR A 1 102 ? 12.029 9.938 -16.192 1.00 91.94 102 TYR A O 1
ATOM 840 N N . ILE A 1 103 ? 12.517 9.543 -14.043 1.00 91.06 103 ILE A N 1
ATOM 841 C CA . ILE A 1 103 ? 13.905 9.126 -14.301 1.00 91.06 103 ILE A CA 1
ATOM 842 C C . ILE A 1 103 ? 13.950 7.909 -15.240 1.00 91.06 103 ILE A C 1
ATOM 844 O O . ILE A 1 103 ? 14.713 7.907 -16.206 1.00 91.06 103 ILE A O 1
ATOM 848 N N . ALA A 1 104 ? 13.115 6.893 -15.000 1.00 87.75 104 ALA A N 1
ATOM 849 C CA . ALA A 1 104 ? 13.045 5.698 -15.837 1.00 87.75 104 ALA A CA 1
ATOM 850 C C . ALA A 1 104 ? 12.646 6.025 -17.284 1.00 87.75 104 ALA A C 1
ATOM 852 O O . ALA A 1 104 ? 13.249 5.491 -18.212 1.00 87.75 104 ALA A O 1
ATOM 853 N N . TYR A 1 105 ? 11.697 6.943 -17.488 1.00 86.62 105 TYR A N 1
ATOM 854 C CA . TYR A 1 105 ? 11.287 7.415 -18.810 1.00 86.62 105 TYR A CA 1
ATOM 855 C C . TYR A 1 105 ? 12.457 8.050 -19.575 1.00 86.62 105 TYR A C 1
ATOM 857 O O . TYR A 1 105 ? 12.691 7.701 -20.729 1.00 86.62 105 TYR A O 1
ATOM 865 N N . TYR A 1 106 ? 13.264 8.897 -18.923 1.00 84.50 106 TYR A N 1
ATOM 866 C CA . TYR A 1 106 ? 14.462 9.484 -19.546 1.00 84.50 106 TYR A CA 1
ATOM 867 C C . TYR A 1 106 ? 15.545 8.457 -19.898 1.00 84.50 106 TYR A C 1
ATOM 869 O O . TYR A 1 106 ? 16.293 8.656 -20.858 1.00 84.50 106 TYR A O 1
ATOM 877 N N . ILE A 1 107 ? 15.654 7.373 -19.126 1.00 82.69 107 ILE A N 1
ATOM 878 C CA . ILE A 1 107 ? 16.598 6.276 -19.394 1.00 82.69 107 ILE A CA 1
ATOM 879 C C . ILE A 1 107 ? 16.104 5.401 -20.561 1.00 82.69 107 ILE A C 1
ATOM 881 O O . ILE A 1 107 ? 16.915 4.889 -21.340 1.00 82.69 107 ILE A O 1
ATOM 885 N N . LEU A 1 108 ? 14.783 5.247 -20.692 1.00 75.00 108 LEU A N 1
ATOM 886 C CA . LEU A 1 108 ? 14.107 4.425 -21.701 1.00 75.00 108 LEU A CA 1
ATOM 887 C C . LEU A 1 108 ? 13.804 5.164 -23.020 1.00 75.00 108 LEU A C 1
ATOM 889 O O . LEU A 1 108 ? 13.351 4.516 -23.959 1.00 75.00 108 LEU A O 1
ATOM 893 N N . ASP A 1 109 ? 14.056 6.476 -23.103 1.00 65.81 109 ASP A N 1
ATOM 894 C CA . ASP A 1 109 ? 13.645 7.356 -24.210 1.00 65.81 109 ASP A CA 1
ATOM 895 C C . ASP A 1 109 ? 13.948 6.779 -25.618 1.00 65.81 109 ASP A C 1
ATOM 897 O O . ASP A 1 109 ? 15.124 6.586 -25.969 1.00 65.81 109 ASP A O 1
ATOM 901 N N . PRO A 1 110 ? 12.905 6.539 -26.446 1.00 54.50 110 PRO A N 1
ATOM 902 C CA . PRO A 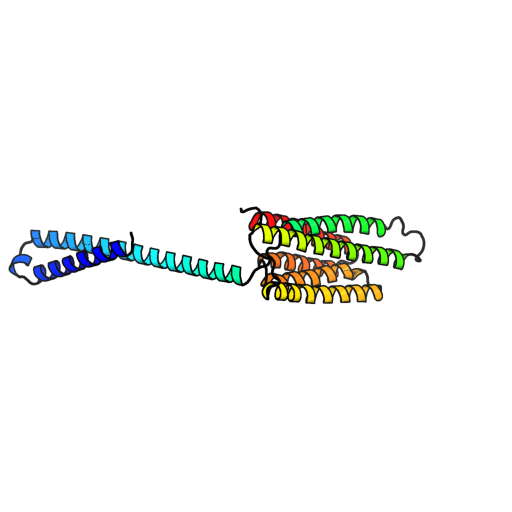1 110 ? 13.026 5.959 -27.778 1.00 54.50 110 PRO A CA 1
ATOM 903 C C . PRO A 1 110 ? 13.736 6.833 -28.810 1.00 54.50 110 PRO A C 1
ATOM 905 O O . PRO A 1 110 ? 14.263 6.315 -29.793 1.00 54.50 110 PRO A O 1
ATOM 908 N N . THR A 1 111 ? 13.843 8.140 -28.587 1.00 53.75 111 THR A N 1
ATOM 909 C CA . THR A 1 111 ? 14.542 9.041 -29.519 1.00 53.75 111 THR A CA 1
ATOM 910 C C . THR A 1 111 ? 16.067 8.863 -29.506 1.00 53.75 111 THR A C 1
ATOM 912 O O . THR A 1 111 ? 16.743 9.216 -30.469 1.00 53.75 111 THR A O 1
ATOM 915 N N . LYS A 1 112 ? 16.617 8.225 -28.461 1.00 49.94 112 LYS A N 1
ATOM 916 C CA . LYS A 1 112 ? 18.035 7.831 -28.344 1.00 49.94 112 LYS A CA 1
ATOM 917 C C . LYS A 1 112 ? 18.299 6.376 -28.773 1.00 49.94 112 LYS A C 1
ATOM 919 O O . LYS A 1 112 ? 19.373 5.850 -28.479 1.00 49.94 112 LYS A O 1
ATOM 924 N N . ILE A 1 113 ? 17.315 5.695 -29.378 1.00 49.12 113 ILE A N 1
ATOM 925 C CA . ILE A 1 113 ? 17.351 4.252 -29.718 1.00 49.12 113 ILE A CA 1
ATOM 926 C C . ILE A 1 113 ? 17.838 3.988 -31.156 1.00 49.12 113 ILE A C 1
ATOM 928 O O . ILE A 1 113 ? 18.074 2.846 -31.537 1.00 49.12 113 ILE A O 1
ATOM 932 N N . THR A 1 114 ? 18.099 5.025 -31.954 1.00 43.66 114 THR A N 1
ATOM 933 C CA . THR A 1 114 ? 18.552 4.869 -33.348 1.00 43.66 114 THR A CA 1
ATOM 934 C C . THR A 1 114 ? 19.985 4.348 -33.505 1.00 43.66 114 THR A C 1
ATOM 936 O O . THR A 1 114 ? 20.378 4.010 -34.619 1.00 43.66 114 THR A O 1
ATOM 939 N N . THR A 1 115 ? 20.763 4.195 -32.427 1.00 36.75 115 THR A N 1
ATOM 940 C CA . THR A 1 115 ? 22.109 3.612 -32.491 1.00 36.75 115 THR A CA 1
ATOM 941 C C . THR A 1 115 ? 22.253 2.377 -31.598 1.00 36.75 115 THR A C 1
ATOM 943 O O . THR A 1 115 ? 22.510 2.447 -30.402 1.00 36.75 115 THR A O 1
ATOM 946 N N . LEU A 1 116 ? 22.121 1.222 -32.259 1.00 37.31 116 LEU A N 1
ATOM 947 C CA . LEU A 1 116 ? 22.851 -0.024 -32.002 1.00 37.31 116 LEU A CA 1
ATOM 948 C C . LEU A 1 116 ? 22.750 -0.603 -30.576 1.00 37.31 116 LEU A C 1
ATOM 950 O O . LEU A 1 116 ? 23.526 -0.276 -29.686 1.00 37.31 116 LEU A O 1
ATOM 954 N N . ASN A 1 117 ? 21.780 -1.509 -30.415 1.00 48.84 117 ASN A N 1
ATOM 955 C CA . ASN A 1 117 ? 21.774 -2.868 -29.827 1.00 48.84 117 ASN A CA 1
ATOM 956 C C . ASN A 1 117 ? 22.935 -3.402 -28.931 1.00 48.84 117 ASN A C 1
ATOM 958 O O . ASN A 1 117 ? 23.087 -4.612 -28.804 1.00 48.84 117 ASN A O 1
ATOM 962 N N . ILE A 1 118 ? 23.751 -2.554 -28.300 1.00 47.06 118 ILE A N 1
ATOM 963 C CA . ILE A 1 118 ? 24.928 -2.941 -27.493 1.00 47.06 118 ILE A CA 1
ATOM 964 C C . ILE A 1 118 ? 24.754 -2.523 -26.012 1.00 47.06 118 ILE A C 1
ATOM 966 O O . ILE A 1 118 ? 25.411 -3.059 -25.126 1.00 47.06 118 ILE A O 1
ATOM 970 N N . ASN A 1 119 ? 23.810 -1.619 -25.706 1.00 54.97 119 ASN A N 1
ATOM 971 C CA . ASN A 1 119 ? 23.640 -1.009 -24.371 1.00 54.97 119 ASN A CA 1
ATOM 972 C C . ASN A 1 119 ? 22.388 -1.457 -23.592 1.00 54.97 119 ASN A C 1
ATOM 974 O O . ASN A 1 119 ? 22.137 -0.970 -22.485 1.00 54.97 119 ASN A O 1
ATOM 978 N N . THR A 1 120 ? 21.599 -2.381 -24.139 1.00 63.12 120 THR A N 1
ATOM 979 C CA . THR A 1 120 ? 20.381 -2.927 -23.518 1.00 63.12 120 THR A CA 1
ATOM 980 C C . THR A 1 120 ? 20.609 -3.485 -22.101 1.00 63.12 120 THR A C 1
ATOM 982 O O . THR A 1 120 ? 19.853 -3.103 -21.204 1.00 63.12 120 THR A O 1
ATOM 985 N N . PRO A 1 121 ? 21.659 -4.294 -21.819 1.00 68.38 121 PRO A N 1
ATOM 986 C CA . PRO A 1 121 ? 21.877 -4.823 -20.469 1.00 68.38 121 PRO A CA 1
ATOM 987 C C . PRO A 1 121 ? 22.281 -3.740 -19.457 1.00 68.38 121 PRO A C 1
ATOM 989 O O . PRO A 1 121 ? 21.835 -3.776 -18.313 1.00 68.38 121 PRO A O 1
ATOM 992 N N . TYR A 1 122 ? 23.064 -2.738 -19.871 1.00 75.75 122 TYR A N 1
ATOM 993 C CA . TYR A 1 122 ? 23.517 -1.659 -18.986 1.00 75.75 122 TYR A CA 1
ATOM 994 C C . TYR A 1 122 ? 22.361 -0.752 -18.534 1.00 75.75 122 TYR A C 1
ATOM 996 O O . TYR A 1 122 ? 22.233 -0.441 -17.350 1.00 75.75 122 TYR A O 1
ATOM 1004 N N . ARG A 1 123 ? 21.455 -0.377 -19.449 1.00 75.56 123 ARG A N 1
ATOM 1005 C CA . ARG A 1 123 ? 20.271 0.432 -19.098 1.00 75.56 123 ARG A CA 1
ATOM 1006 C C . ARG A 1 123 ? 19.322 -0.316 -18.159 1.00 75.56 123 ARG A C 1
ATOM 1008 O O . ARG A 1 123 ? 18.801 0.280 -17.220 1.00 75.56 123 ARG A O 1
ATOM 1015 N N . LEU A 1 124 ? 19.140 -1.621 -18.368 1.00 77.75 124 LEU A N 1
ATOM 1016 C CA . LEU A 1 124 ? 18.342 -2.467 -17.477 1.00 77.75 124 LEU A CA 1
ATOM 1017 C C . LEU A 1 124 ? 18.958 -2.567 -16.079 1.00 77.75 124 LEU A C 1
ATOM 1019 O O . LEU A 1 124 ? 18.234 -2.443 -15.095 1.00 77.75 124 LEU A O 1
ATOM 1023 N N . GLN A 1 125 ? 20.283 -2.717 -15.975 1.00 82.81 125 GLN A N 1
ATOM 1024 C CA . GLN A 1 125 ? 20.981 -2.690 -14.685 1.00 82.81 125 GLN A CA 1
ATOM 1025 C C . GLN A 1 125 ? 20.740 -1.372 -13.941 1.00 82.81 125 GLN A C 1
ATOM 1027 O O . GLN A 1 125 ? 20.428 -1.400 -12.753 1.00 82.81 125 GLN A O 1
ATOM 1032 N N . ILE A 1 126 ? 20.800 -0.227 -14.634 1.00 85.31 126 ILE A N 1
ATOM 1033 C CA . ILE A 1 126 ? 20.501 1.080 -14.027 1.00 85.31 126 ILE A CA 1
ATOM 1034 C C . ILE A 1 126 ? 19.060 1.129 -13.508 1.00 85.31 126 ILE A C 1
ATOM 1036 O O . ILE A 1 126 ? 18.839 1.584 -12.388 1.00 85.31 126 ILE A O 1
ATOM 1040 N N . ILE A 1 127 ? 18.080 0.647 -14.280 1.00 85.62 127 ILE A N 1
ATOM 1041 C CA . ILE A 1 127 ? 16.668 0.638 -13.861 1.00 85.62 127 ILE A CA 1
ATOM 1042 C C . ILE A 1 127 ? 16.455 -0.280 -12.651 1.00 85.62 127 ILE A C 1
ATOM 1044 O O . ILE A 1 127 ? 15.731 0.088 -11.730 1.00 85.62 127 ILE A O 1
ATOM 1048 N N . VAL A 1 128 ? 17.108 -1.445 -12.608 1.00 87.12 128 VAL A N 1
ATOM 1049 C CA . VAL A 1 128 ? 17.044 -2.357 -11.454 1.00 87.12 128 VAL A CA 1
ATOM 1050 C C . VAL A 1 128 ? 17.669 -1.718 -10.213 1.00 87.12 128 VAL A C 1
ATOM 1052 O O . VAL A 1 128 ? 17.076 -1.767 -9.137 1.00 87.12 128 VAL A O 1
ATOM 1055 N N . ILE A 1 129 ? 18.829 -1.069 -10.351 1.00 90.25 129 ILE A N 1
ATOM 1056 C CA . ILE A 1 129 ? 19.474 -0.333 -9.254 1.00 90.25 129 ILE A CA 1
ATOM 1057 C C . ILE A 1 129 ? 18.560 0.796 -8.766 1.00 90.25 129 ILE A C 1
ATOM 1059 O O . ILE A 1 129 ? 18.343 0.932 -7.563 1.00 90.25 129 ILE A O 1
ATOM 1063 N N . LEU A 1 130 ? 17.970 1.565 -9.684 1.00 91.12 130 LEU A N 1
ATOM 1064 C CA . LEU A 1 130 ? 17.009 2.617 -9.359 1.00 91.12 130 LEU A CA 1
ATOM 1065 C C . LEU A 1 130 ? 15.801 2.051 -8.599 1.00 91.12 130 LEU A C 1
ATOM 1067 O O . LEU A 1 130 ? 15.412 2.609 -7.576 1.00 91.12 130 LEU A O 1
ATOM 1071 N N . ALA A 1 131 ? 15.241 0.926 -9.048 1.00 89.94 131 ALA A N 1
ATOM 1072 C CA . ALA A 1 131 ? 14.121 0.263 -8.386 1.00 89.94 131 ALA A CA 1
ATOM 1073 C C . ALA A 1 131 ? 14.480 -0.201 -6.963 1.00 89.94 131 ALA A C 1
ATOM 1075 O O . ALA A 1 131 ? 13.693 0.003 -6.039 1.00 89.94 131 ALA A O 1
ATOM 1076 N N . LEU A 1 132 ? 15.679 -0.758 -6.755 1.00 92.12 132 LEU A N 1
ATOM 1077 C CA . LEU A 1 132 ? 16.169 -1.147 -5.427 1.00 92.12 132 LEU A CA 1
ATOM 1078 C C . LEU A 1 132 ? 16.379 0.067 -4.507 1.00 92.12 132 LEU A C 1
ATOM 1080 O O . LEU A 1 132 ? 16.011 0.023 -3.331 1.00 92.12 132 LEU A O 1
ATOM 1084 N N . ILE A 1 133 ? 16.917 1.170 -5.032 1.00 94.00 133 ILE A N 1
ATOM 1085 C CA . ILE A 1 133 ? 17.074 2.424 -4.281 1.00 94.00 133 ILE A CA 1
ATOM 1086 C C . ILE A 1 133 ? 15.700 2.981 -3.882 1.00 94.00 133 ILE A C 1
ATOM 1088 O O . ILE A 1 133 ? 15.480 3.312 -2.719 1.00 94.00 133 ILE A O 1
ATOM 1092 N N . LEU A 1 134 ? 14.741 3.032 -4.810 1.00 93.56 134 LEU A N 1
ATOM 1093 C CA . LEU A 1 134 ? 13.386 3.515 -4.525 1.00 93.56 134 LEU A CA 1
ATOM 1094 C C . LEU A 1 134 ? 12.667 2.632 -3.503 1.00 93.56 134 LEU A C 1
ATOM 1096 O O . LEU A 1 134 ? 12.037 3.155 -2.582 1.00 93.56 134 LEU A O 1
ATOM 1100 N N . LEU A 1 135 ? 12.794 1.307 -3.623 1.00 92.12 135 LEU A N 1
ATOM 1101 C CA . LEU A 1 135 ? 12.225 0.358 -2.668 1.00 92.12 135 LEU A CA 1
ATOM 1102 C C . LEU A 1 135 ? 12.808 0.588 -1.271 1.00 92.12 135 LEU A C 1
ATOM 1104 O O . LEU A 1 135 ? 12.048 0.719 -0.313 1.00 92.12 135 LEU A O 1
ATOM 1108 N N . THR A 1 136 ? 14.135 0.681 -1.145 1.00 93.19 136 THR A N 1
ATOM 1109 C CA . THR A 1 136 ? 14.801 0.860 0.157 1.00 93.19 136 THR A CA 1
ATOM 1110 C C . THR A 1 136 ? 14.451 2.200 0.805 1.00 93.19 136 THR A C 1
ATOM 1112 O O . THR A 1 136 ? 14.068 2.216 1.976 1.00 93.19 136 THR A O 1
ATOM 1115 N N . ILE A 1 137 ? 14.479 3.306 0.053 1.00 94.50 137 ILE A N 1
ATOM 1116 C CA . ILE A 1 137 ? 14.069 4.633 0.545 1.00 94.50 137 ILE A CA 1
ATOM 1117 C C . ILE A 1 137 ? 12.602 4.620 0.987 1.00 94.50 137 ILE A C 1
ATOM 1119 O O . ILE A 1 137 ? 12.281 5.092 2.077 1.00 94.50 137 ILE A O 1
ATOM 1123 N N . SER A 1 138 ? 11.712 4.038 0.182 1.00 92.38 138 SER A N 1
ATOM 1124 C CA . SER A 1 138 ? 10.287 3.926 0.505 1.00 92.38 138 SER A CA 1
ATOM 1125 C C . SER A 1 138 ? 10.053 3.144 1.803 1.00 92.38 138 SER A C 1
ATOM 1127 O O . SER A 1 138 ? 9.311 3.594 2.683 1.00 92.38 138 SER A O 1
ATOM 1129 N N . LEU A 1 139 ? 10.747 2.013 1.975 1.00 89.44 139 LEU A N 1
ATOM 1130 C CA . LEU A 1 139 ? 10.642 1.169 3.164 1.00 89.44 139 LEU A CA 1
ATOM 1131 C C . LEU A 1 139 ? 11.151 1.887 4.425 1.00 89.44 139 LEU A C 1
ATOM 1133 O O . LEU A 1 139 ? 10.491 1.847 5.466 1.00 89.44 139 LEU A O 1
ATOM 1137 N N . ILE A 1 140 ? 12.285 2.590 4.319 1.00 91.56 140 ILE A N 1
ATOM 1138 C CA . ILE A 1 140 ? 12.854 3.400 5.406 1.00 91.56 140 ILE A CA 1
ATOM 1139 C C . ILE A 1 140 ? 11.884 4.516 5.799 1.00 91.56 140 ILE A C 1
ATOM 1141 O O . ILE A 1 140 ? 11.568 4.660 6.980 1.00 91.56 140 ILE A O 1
ATOM 1145 N N . THR A 1 141 ? 11.359 5.271 4.831 1.00 91.25 141 THR A N 1
ATOM 1146 C CA . THR A 1 141 ? 10.403 6.358 5.085 1.00 91.25 141 THR A CA 1
ATOM 1147 C C . THR A 1 141 ? 9.121 5.835 5.729 1.00 91.25 141 THR A C 1
ATOM 1149 O O . THR A 1 141 ? 8.630 6.415 6.703 1.00 91.25 141 THR A O 1
ATOM 1152 N N . ALA A 1 142 ? 8.593 4.707 5.245 1.00 87.19 142 ALA A N 1
ATOM 1153 C CA . ALA A 1 142 ? 7.406 4.084 5.815 1.00 87.19 142 ALA A CA 1
ATOM 1154 C C . ALA A 1 142 ? 7.622 3.634 7.263 1.00 87.19 142 ALA A C 1
ATOM 1156 O O . ALA A 1 142 ? 6.776 3.903 8.124 1.00 87.19 142 ALA A O 1
ATOM 1157 N N . PHE A 1 143 ? 8.764 3.009 7.551 1.00 85.19 143 PHE A N 1
ATOM 1158 C CA . PHE A 1 143 ? 9.121 2.597 8.904 1.00 85.19 143 PHE A CA 1
ATOM 1159 C C . PHE A 1 143 ? 9.321 3.805 9.829 1.00 85.19 143 PHE A C 1
ATOM 1161 O O . PHE A 1 143 ? 8.728 3.866 10.906 1.00 85.19 143 PHE A O 1
ATOM 1168 N N . TYR A 1 144 ? 10.084 4.805 9.385 1.00 87.56 144 TYR A N 1
ATOM 1169 C CA . TYR A 1 144 ? 10.407 6.006 10.153 1.00 87.56 144 TYR A CA 1
ATOM 1170 C C . TYR A 1 144 ? 9.162 6.824 10.529 1.00 87.56 144 TYR A C 1
ATOM 1172 O O . TYR A 1 144 ? 8.965 7.166 11.699 1.00 87.56 144 TYR A O 1
ATOM 1180 N N . LEU A 1 145 ? 8.268 7.096 9.572 1.00 86.50 145 LEU A N 1
ATOM 1181 C CA . LEU A 1 145 ? 7.039 7.851 9.843 1.00 86.50 145 LEU A CA 1
ATOM 1182 C C . LEU A 1 145 ? 6.067 7.070 10.732 1.00 86.50 145 LEU A C 1
ATOM 1184 O O . LEU A 1 145 ? 5.445 7.651 11.628 1.00 86.50 145 LEU A O 1
ATOM 1188 N N . SER A 1 146 ? 5.973 5.753 10.540 1.00 83.06 146 SER A N 1
ATOM 1189 C CA . SER A 1 146 ? 5.179 4.887 11.420 1.00 83.06 146 SER A CA 1
ATOM 1190 C C . SER A 1 146 ? 5.747 4.870 12.845 1.00 83.06 146 SER A C 1
ATOM 1192 O O . SER A 1 146 ? 4.983 4.911 13.812 1.00 83.06 146 SER A O 1
ATOM 1194 N N . TRP A 1 147 ? 7.077 4.919 12.993 1.00 80.31 147 TRP A N 1
ATOM 1195 C CA . TRP A 1 147 ? 7.760 5.025 14.285 1.00 80.31 147 TRP A CA 1
ATOM 1196 C C . TRP A 1 147 ? 7.479 6.334 15.005 1.00 80.31 147 TRP A C 1
ATOM 1198 O O . TRP A 1 147 ? 7.100 6.326 16.181 1.00 80.31 147 TRP A O 1
ATOM 1208 N N . ILE A 1 148 ? 7.588 7.462 14.306 1.00 82.50 148 ILE A N 1
ATOM 1209 C CA . ILE A 1 148 ? 7.238 8.768 14.874 1.00 82.50 148 ILE A CA 1
ATOM 1210 C C . ILE A 1 148 ? 5.776 8.779 15.319 1.00 82.50 148 ILE A C 1
ATOM 1212 O O . ILE A 1 148 ? 5.469 9.247 16.418 1.00 82.50 148 ILE A O 1
ATOM 1216 N N . LYS A 1 149 ? 4.870 8.257 14.488 1.00 78.31 149 LYS A N 1
ATOM 1217 C CA . LYS A 1 149 ? 3.437 8.233 14.788 1.00 78.31 149 LYS A CA 1
ATOM 1218 C C . LYS A 1 149 ? 3.130 7.380 16.020 1.00 78.31 149 LYS A C 1
ATOM 1220 O O . LYS A 1 149 ? 2.393 7.827 16.897 1.00 78.31 149 LYS A O 1
ATOM 1225 N N . ALA A 1 150 ? 3.731 6.199 16.130 1.00 76.00 150 ALA A N 1
ATOM 1226 C CA . ALA A 1 150 ? 3.585 5.346 17.304 1.00 76.00 150 ALA A CA 1
ATOM 1227 C C . ALA A 1 150 ? 4.090 6.040 18.579 1.00 76.00 150 ALA A C 1
ATOM 1229 O O . ALA A 1 150 ? 3.351 6.117 19.563 1.00 76.00 150 ALA A O 1
ATOM 1230 N N . LYS A 1 151 ? 5.281 6.659 18.525 1.00 75.00 151 LYS A N 1
ATOM 1231 C CA . LYS A 1 151 ? 5.851 7.417 19.651 1.00 75.00 151 LYS A CA 1
ATOM 1232 C C . LYS A 1 151 ? 4.944 8.577 20.079 1.00 75.00 151 LYS A C 1
ATOM 1234 O O . LYS A 1 151 ? 4.701 8.743 21.271 1.00 75.00 151 LYS A O 1
ATOM 1239 N N . LYS A 1 152 ? 4.382 9.334 19.126 1.00 73.94 152 LYS A N 1
ATOM 1240 C CA . LYS A 1 152 ? 3.402 10.412 19.390 1.00 73.94 152 LYS A CA 1
ATOM 1241 C C . LYS A 1 152 ? 2.095 9.912 20.017 1.00 73.94 152 LYS A C 1
ATOM 1243 O O . LYS A 1 152 ? 1.388 10.691 20.647 1.00 73.94 152 LYS A O 1
ATOM 1248 N N . ASN A 1 153 ? 1.756 8.640 19.834 1.00 69.62 153 ASN A N 1
ATOM 1249 C CA . ASN A 1 153 ? 0.557 8.018 20.395 1.00 69.62 153 ASN A CA 1
ATOM 1250 C C . ASN A 1 153 ? 0.815 7.316 21.739 1.00 69.62 153 ASN A C 1
ATOM 1252 O O . ASN A 1 153 ? -0.075 6.631 22.231 1.00 69.62 153 ASN A O 1
ATOM 1256 N N . GLY A 1 154 ? 2.014 7.456 22.322 1.00 64.25 154 GLY A N 1
ATOM 1257 C CA . GLY A 1 154 ? 2.389 6.760 23.558 1.00 64.25 154 GLY A CA 1
ATOM 1258 C C . GLY A 1 154 ? 2.536 5.244 23.387 1.00 64.25 154 GLY A C 1
ATOM 1259 O O . GLY A 1 154 ? 2.653 4.516 24.370 1.00 64.25 154 GLY A O 1
ATOM 1260 N N . LEU A 1 155 ? 2.538 4.756 22.144 1.00 64.94 155 LEU A N 1
ATOM 1261 C CA . LEU A 1 155 ? 2.678 3.347 21.808 1.00 64.94 155 LEU A CA 1
ATOM 1262 C C . LEU A 1 155 ? 4.150 3.059 21.520 1.00 64.94 155 LEU A C 1
ATOM 1264 O O . LEU A 1 155 ? 4.779 3.710 20.683 1.00 64.94 155 LEU A O 1
ATOM 1268 N N . ARG A 1 156 ? 4.719 2.060 22.194 1.00 58.00 156 ARG A N 1
ATOM 1269 C CA . ARG A 1 156 ? 6.032 1.533 21.810 1.00 58.00 156 ARG A CA 1
ATOM 1270 C C . ARG A 1 156 ? 5.835 0.689 20.550 1.00 58.00 156 ARG A C 1
ATOM 1272 O O . ARG A 1 156 ? 5.042 -0.248 20.591 1.00 58.00 156 ARG A O 1
ATOM 1279 N N . LEU A 1 157 ? 6.558 0.985 19.461 1.00 59.81 157 LEU A N 1
ATOM 1280 C CA . LEU A 1 157 ? 6.731 0.025 18.362 1.00 59.81 157 LEU A CA 1
ATOM 1281 C C . LEU A 1 157 ? 7.562 -1.138 18.887 1.00 59.81 157 LEU A C 1
ATOM 1283 O O . LEU A 1 157 ? 8.782 -1.181 18.760 1.00 59.81 157 LEU A O 1
ATOM 1287 N N . ARG A 1 158 ? 6.893 -2.059 19.562 1.00 56.09 158 ARG A N 1
ATOM 1288 C CA . ARG A 1 158 ? 7.464 -3.350 19.877 1.00 56.09 158 ARG A CA 1
ATOM 1289 C C . ARG A 1 158 ? 7.094 -4.254 18.711 1.00 56.09 158 ARG A C 1
ATOM 1291 O O . ARG A 1 158 ? 5.946 -4.221 18.278 1.00 56.09 158 ARG A O 1
ATOM 1298 N N . LEU A 1 159 ? 8.055 -5.023 18.205 1.00 64.25 159 LEU A N 1
ATOM 1299 C CA . LEU A 1 159 ? 7.792 -6.139 17.294 1.00 64.25 159 LEU A CA 1
ATOM 1300 C C . LEU A 1 159 ? 6.964 -7.177 18.057 1.00 64.25 159 LEU A C 1
ATOM 1302 O O . LEU A 1 159 ? 7.487 -8.131 18.627 1.00 64.25 159 LEU A O 1
ATOM 1306 N N . ASP A 1 160 ? 5.672 -6.911 18.173 1.00 72.00 160 ASP A N 1
ATOM 1307 C CA . ASP A 1 160 ? 4.708 -7.808 18.766 1.00 72.00 160 ASP A CA 1
ATOM 1308 C C . ASP A 1 160 ? 4.362 -8.918 17.768 1.00 72.00 160 ASP A C 1
ATOM 1310 O O . ASP A 1 160 ? 4.664 -8.856 16.570 1.00 72.00 160 ASP A O 1
ATOM 1314 N N . SER A 1 161 ? 3.724 -9.975 18.265 1.00 76.94 161 SER A N 1
ATOM 1315 C CA . SER A 1 161 ? 3.366 -11.128 17.433 1.00 76.94 161 SER A CA 1
ATOM 1316 C C . SER A 1 161 ? 2.473 -10.745 16.243 1.00 76.94 161 SER A C 1
ATOM 1318 O O . SER A 1 161 ? 2.488 -11.419 15.216 1.00 76.94 161 SER A O 1
ATOM 1320 N N . ILE A 1 162 ? 1.718 -9.648 16.346 1.00 78.94 162 ILE A N 1
ATOM 1321 C CA . ILE A 1 162 ? 0.852 -9.128 15.284 1.00 78.94 162 ILE A CA 1
ATOM 1322 C C . ILE A 1 162 ? 1.668 -8.409 14.214 1.00 78.94 162 ILE A C 1
ATOM 1324 O O . ILE A 1 162 ? 1.472 -8.703 13.037 1.00 78.94 162 ILE A O 1
ATOM 1328 N N . SER A 1 163 ? 2.607 -7.537 14.590 1.00 78.56 163 SER A N 1
ATOM 1329 C CA . SER A 1 163 ? 3.512 -6.874 13.642 1.00 78.56 163 SER A CA 1
ATOM 1330 C C . SER A 1 163 ? 4.361 -7.886 12.879 1.00 78.56 163 SER A C 1
ATOM 1332 O O . SER A 1 163 ? 4.529 -7.756 11.670 1.00 78.56 163 SER A O 1
ATOM 1334 N N . ILE A 1 164 ? 4.840 -8.939 13.551 1.00 83.06 164 ILE A N 1
ATOM 1335 C CA . ILE A 1 164 ? 5.579 -10.028 12.894 1.00 83.06 164 ILE A CA 1
ATOM 1336 C C . ILE A 1 164 ? 4.672 -10.775 11.910 1.00 83.06 164 ILE A C 1
ATOM 1338 O O . ILE A 1 164 ? 5.063 -10.991 10.764 1.00 83.06 164 ILE A O 1
ATOM 1342 N N . ARG A 1 165 ? 3.437 -11.121 12.305 1.00 87.81 165 ARG A N 1
ATOM 1343 C CA . ARG A 1 165 ? 2.467 -11.742 11.387 1.00 87.81 165 ARG A CA 1
ATOM 1344 C C . ARG A 1 165 ? 2.154 -10.849 10.191 1.00 87.81 165 ARG A C 1
ATOM 1346 O O . ARG A 1 165 ? 2.085 -11.366 9.080 1.00 87.81 165 ARG A O 1
ATOM 1353 N N . LEU A 1 166 ? 1.999 -9.541 10.395 1.00 87.06 166 LEU A N 1
ATOM 1354 C CA . LEU A 1 166 ? 1.817 -8.574 9.315 1.00 87.06 166 LEU A CA 1
ATOM 1355 C C . LEU A 1 166 ? 2.996 -8.616 8.347 1.00 87.06 166 LEU A C 1
ATOM 1357 O O . LEU A 1 166 ? 2.776 -8.773 7.149 1.00 87.06 166 LEU A O 1
ATOM 1361 N N . LEU A 1 167 ? 4.224 -8.507 8.865 1.00 88.12 167 LEU A N 1
ATOM 1362 C CA . LEU A 1 167 ? 5.436 -8.514 8.052 1.00 88.12 167 LEU A CA 1
ATOM 1363 C C . LEU A 1 167 ? 5.547 -9.811 7.256 1.00 88.12 167 LEU A C 1
ATOM 1365 O O . LEU A 1 167 ? 5.709 -9.748 6.048 1.00 88.12 167 LEU A O 1
ATOM 1369 N N . ILE A 1 168 ? 5.375 -10.974 7.882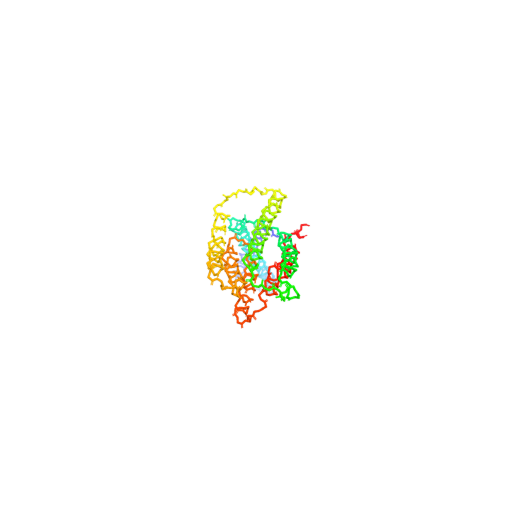 1.00 90.81 168 ILE A N 1
ATOM 1370 C CA . ILE A 1 168 ? 5.459 -12.263 7.180 1.00 90.81 168 ILE A CA 1
ATOM 1371 C C . ILE A 1 168 ? 4.398 -12.352 6.075 1.00 90.81 168 ILE A C 1
ATOM 1373 O O . ILE A 1 168 ? 4.725 -12.651 4.930 1.00 90.81 168 ILE A O 1
ATOM 1377 N N . ASN A 1 169 ? 3.134 -12.040 6.377 1.00 93.19 169 ASN A N 1
ATOM 1378 C CA . ASN A 1 169 ? 2.049 -12.137 5.393 1.00 93.19 169 ASN A CA 1
ATOM 1379 C C . ASN A 1 169 ? 2.159 -11.107 4.258 1.00 93.19 169 ASN A C 1
ATOM 1381 O O . ASN A 1 169 ? 1.634 -11.342 3.172 1.00 93.19 169 ASN A O 1
ATOM 1385 N N . PHE A 1 170 ? 2.826 -9.980 4.499 1.00 92.25 170 PHE A N 1
ATOM 1386 C CA . PHE A 1 170 ? 3.110 -8.971 3.484 1.00 92.25 170 PHE A CA 1
ATOM 1387 C C . PHE A 1 170 ? 4.343 -9.341 2.643 1.00 92.25 170 PHE A C 1
ATOM 1389 O O . PHE A 1 170 ? 4.291 -9.306 1.417 1.00 92.25 170 PHE A O 1
ATOM 1396 N N . PHE A 1 171 ? 5.447 -9.740 3.280 1.00 94.12 171 PHE A N 1
ATOM 1397 C CA . PHE A 1 171 ? 6.710 -10.018 2.598 1.00 94.12 171 PHE A CA 1
ATOM 1398 C C . PHE A 1 171 ? 6.712 -11.340 1.834 1.00 94.12 171 PHE A C 1
ATOM 1400 O O . PHE A 1 171 ? 7.401 -11.421 0.825 1.00 94.12 171 PHE A O 1
ATOM 1407 N N . VAL A 1 172 ? 5.949 -12.358 2.248 1.00 96.44 172 VAL A N 1
ATOM 1408 C CA . VAL A 1 172 ? 5.917 -13.646 1.531 1.00 96.44 172 VAL A CA 1
ATOM 1409 C C . VAL A 1 172 ? 5.451 -13.478 0.071 1.00 96.44 172 VAL A C 1
ATOM 1411 O O . VAL A 1 172 ? 6.210 -13.859 -0.822 1.00 96.44 172 VAL A O 1
ATOM 1414 N N . PRO A 1 173 ? 4.286 -12.862 -0.230 1.00 96.94 173 PRO A N 1
ATOM 1415 C CA . PRO A 1 173 ? 3.901 -12.589 -1.616 1.00 96.94 173 PRO A CA 1
ATOM 1416 C C . PRO A 1 173 ? 4.843 -11.599 -2.309 1.00 96.94 173 PRO A C 1
ATOM 1418 O O . PRO A 1 173 ? 5.179 -11.792 -3.473 1.00 96.94 173 PRO A O 1
ATOM 1421 N N . LEU A 1 174 ? 5.305 -10.563 -1.601 1.00 94.75 174 LEU A N 1
ATOM 1422 C CA . LEU A 1 174 ? 6.185 -9.544 -2.176 1.00 94.75 174 LEU A CA 1
ATOM 1423 C C . LEU A 1 174 ? 7.516 -10.136 -2.665 1.00 94.75 174 LEU A C 1
ATOM 1425 O O . LEU A 1 174 ? 7.946 -9.845 -3.778 1.00 94.75 174 LEU A O 1
ATOM 1429 N N . LEU A 1 175 ? 8.155 -10.984 -1.853 1.00 96.25 175 LEU A N 1
ATOM 1430 C CA . LEU A 1 175 ? 9.405 -11.657 -2.202 1.00 96.25 175 LEU A CA 1
ATOM 1431 C C . LEU A 1 175 ? 9.195 -12.668 -3.327 1.00 96.25 175 LEU A C 1
ATOM 1433 O O . LEU A 1 175 ? 10.013 -12.716 -4.240 1.00 96.25 175 LEU A O 1
ATOM 1437 N N . ALA A 1 176 ? 8.095 -13.426 -3.307 1.00 97.38 176 ALA A N 1
ATOM 1438 C CA . ALA A 1 176 ? 7.759 -14.339 -4.398 1.00 97.38 176 ALA A CA 1
ATOM 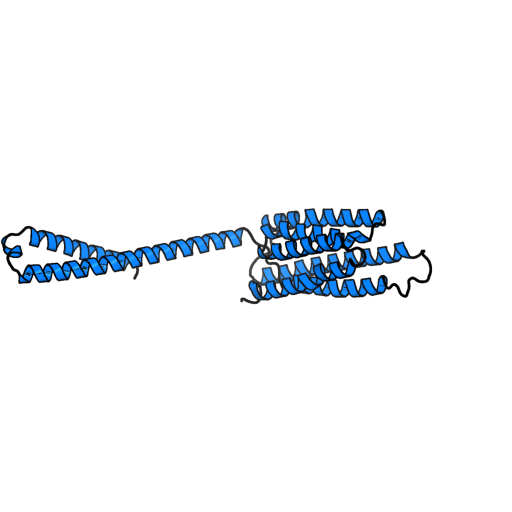1439 C C . ALA A 1 176 ? 7.625 -13.590 -5.737 1.00 97.38 176 ALA A C 1
ATOM 1441 O O . ALA A 1 176 ? 8.241 -13.984 -6.727 1.00 97.38 176 ALA A O 1
ATOM 1442 N N . GLY A 1 177 ? 6.898 -12.468 -5.749 1.00 95.94 177 GLY A N 1
ATOM 1443 C CA . GLY A 1 177 ? 6.774 -11.603 -6.922 1.00 95.94 177 GLY A CA 1
ATOM 1444 C C . GLY A 1 177 ? 8.104 -10.980 -7.348 1.00 95.94 177 GLY A C 1
ATOM 1445 O O . GLY A 1 177 ? 8.420 -10.969 -8.532 1.00 95.94 177 GLY A O 1
ATOM 1446 N N . GLY A 1 178 ? 8.921 -10.522 -6.396 1.00 93.94 178 GLY A N 1
ATOM 1447 C CA . GLY A 1 178 ? 10.246 -9.958 -6.671 1.00 93.94 178 GLY A CA 1
ATOM 1448 C C . GLY A 1 178 ? 11.216 -10.968 -7.291 1.00 93.94 178 GLY A C 1
ATOM 1449 O O . GLY A 1 178 ? 11.888 -10.647 -8.270 1.00 93.94 178 GLY A O 1
ATOM 1450 N N . ILE A 1 179 ? 11.251 -12.201 -6.774 1.00 95.44 179 ILE A N 1
ATOM 1451 C CA . ILE A 1 179 ? 12.047 -13.303 -7.340 1.00 95.44 179 ILE A CA 1
ATOM 1452 C C . ILE A 1 179 ? 11.546 -13.656 -8.744 1.00 95.44 179 ILE A C 1
ATOM 1454 O O . ILE A 1 179 ? 12.356 -13.860 -9.647 1.00 95.44 179 ILE A O 1
ATOM 1458 N N . LEU A 1 180 ? 10.226 -13.685 -8.956 1.00 94.94 180 LEU A N 1
ATOM 1459 C CA . LEU A 1 180 ? 9.640 -13.942 -10.271 1.00 94.94 180 LEU A CA 1
ATOM 1460 C C . LEU A 1 180 ? 9.992 -12.838 -11.279 1.00 94.94 180 LEU A C 1
ATOM 1462 O O . LEU A 1 180 ? 10.430 -13.145 -12.385 1.00 94.94 180 LEU A O 1
ATOM 1466 N N . CYS A 1 181 ? 9.880 -11.565 -10.888 1.00 91.62 181 CYS A N 1
ATOM 1467 C CA . CYS A 1 181 ? 10.336 -10.436 -11.698 1.00 91.62 181 CYS A CA 1
ATOM 1468 C C . CYS A 1 181 ? 11.821 -10.581 -12.047 1.00 91.62 181 CYS A C 1
ATOM 1470 O O . CYS A 1 181 ? 12.186 -10.479 -13.213 1.00 91.62 181 CYS A O 1
ATOM 1472 N N . PHE A 1 182 ? 12.675 -10.880 -11.064 1.00 89.69 182 PHE A N 1
ATOM 1473 C CA . PHE A 1 182 ? 14.105 -11.084 -11.297 1.00 89.69 182 PHE A CA 1
ATOM 1474 C C . PHE A 1 182 ? 14.377 -12.231 -12.284 1.00 89.69 182 PHE A C 1
ATOM 1476 O O . PHE A 1 182 ? 15.180 -12.075 -13.200 1.00 89.69 182 PHE A O 1
ATOM 1483 N N . SER A 1 183 ? 13.662 -13.353 -12.157 1.00 91.31 183 SER A N 1
ATOM 1484 C CA . SER A 1 183 ? 13.756 -14.485 -13.086 1.00 91.31 183 SER A CA 1
ATOM 1485 C C . SER A 1 183 ? 13.386 -14.096 -14.523 1.00 91.31 183 SER A C 1
ATOM 1487 O O . SER A 1 183 ? 14.113 -14.434 -15.457 1.00 91.31 183 SER A O 1
ATOM 1489 N N . LEU A 1 184 ? 12.311 -13.326 -14.712 1.00 86.44 184 LEU A N 1
ATOM 1490 C CA . LEU A 1 184 ? 11.896 -12.848 -16.035 1.00 86.44 184 LEU A CA 1
ATOM 1491 C C . LEU A 1 184 ? 12.892 -11.867 -16.648 1.00 86.44 184 LEU A C 1
ATOM 1493 O O . LEU A 1 184 ? 13.137 -11.921 -17.853 1.00 86.44 184 LEU A O 1
ATOM 1497 N N . LEU A 1 185 ? 13.514 -11.015 -15.828 1.00 84.44 185 LEU A N 1
ATOM 1498 C CA . LEU A 1 185 ? 14.585 -10.132 -16.287 1.00 84.44 185 LEU A CA 1
ATOM 1499 C C . LEU A 1 185 ? 15.794 -10.930 -16.800 1.00 84.44 185 LEU A C 1
ATOM 1501 O O . LEU A 1 185 ? 16.352 -10.564 -17.835 1.00 84.44 185 LEU A O 1
ATOM 1505 N N . LEU A 1 186 ? 16.168 -12.031 -16.131 1.00 85.62 186 LEU A N 1
ATOM 1506 C CA . LEU A 1 186 ? 17.242 -12.927 -16.589 1.00 85.62 186 LEU A CA 1
ATOM 1507 C C . LEU A 1 186 ? 16.902 -13.610 -17.922 1.00 85.62 186 LEU A C 1
ATOM 1509 O O . LEU A 1 186 ? 17.784 -13.794 -18.756 1.00 85.62 186 LEU A O 1
ATOM 1513 N N . GLN A 1 187 ? 15.627 -13.940 -18.137 1.00 84.94 187 GLN A N 1
ATOM 1514 C CA . GLN A 1 187 ? 15.121 -14.533 -19.382 1.00 84.94 187 GLN A CA 1
ATOM 1515 C C . GLN A 1 187 ? 14.803 -13.492 -20.470 1.00 84.94 187 GLN A C 1
ATOM 1517 O O . GLN A 1 187 ? 14.303 -13.847 -21.531 1.00 84.94 187 GLN A O 1
ATOM 1522 N N . GLN A 1 188 ? 15.088 -12.207 -20.227 1.00 81.81 188 GLN A N 1
ATOM 1523 C CA . GLN A 1 188 ? 14.827 -11.093 -21.148 1.00 81.81 188 GLN A CA 1
ATOM 1524 C C . GLN A 1 188 ? 13.336 -10.836 -21.459 1.00 81.81 188 GLN A C 1
ATOM 1526 O O . GLN A 1 188 ? 12.990 -10.159 -22.428 1.00 81.81 188 GLN A O 1
ATOM 1531 N N . HIS A 1 189 ? 12.430 -11.308 -20.599 1.00 79.12 189 HIS A N 1
ATOM 1532 C CA . HIS A 1 189 ? 10.987 -11.078 -20.698 1.00 79.12 189 HIS A CA 1
ATOM 1533 C C . HIS A 1 189 ? 10.559 -9.844 -19.888 1.00 79.12 189 HIS A C 1
ATOM 1535 O O . HIS A 1 189 ? 9.975 -9.944 -18.812 1.00 79.12 189 HIS A O 1
ATOM 1541 N N . TYR A 1 190 ? 10.836 -8.650 -20.417 1.00 76.44 190 TYR A N 1
ATOM 1542 C CA . TYR A 1 190 ? 10.640 -7.387 -19.686 1.00 76.44 190 TYR A CA 1
ATOM 1543 C C . TYR A 1 190 ? 9.179 -6.927 -19.570 1.00 76.44 190 TYR A C 1
ATOM 1545 O O . TYR A 1 190 ? 8.819 -6.262 -18.596 1.00 76.44 190 TYR A O 1
ATOM 1553 N N . GLY A 1 191 ? 8.335 -7.274 -20.547 1.00 77.75 191 GLY A N 1
ATOM 1554 C CA . GLY A 1 191 ? 6.997 -6.690 -20.708 1.00 77.75 191 GLY A CA 1
ATOM 1555 C C . GLY A 1 191 ? 6.019 -6.956 -19.560 1.00 77.75 191 GLY A C 1
ATOM 1556 O O . GLY A 1 191 ? 5.170 -6.116 -19.296 1.00 77.75 191 GLY A O 1
ATOM 1557 N N . LEU A 1 192 ? 6.165 -8.076 -18.844 1.00 85.88 192 LEU A N 1
ATOM 1558 C CA . LEU A 1 192 ? 5.239 -8.490 -17.776 1.00 85.88 192 LEU A CA 1
ATOM 1559 C C . LEU A 1 192 ? 5.685 -8.067 -16.368 1.00 85.88 192 LEU A C 1
ATOM 1561 O O . LEU A 1 192 ? 4.978 -8.313 -15.390 1.00 85.88 192 LEU A O 1
ATOM 1565 N N . THR A 1 193 ? 6.855 -7.434 -16.246 1.00 89.44 193 THR A N 1
ATOM 1566 C CA . THR A 1 193 ? 7.469 -7.125 -14.944 1.00 89.44 193 THR A CA 1
ATOM 1567 C C . THR A 1 193 ? 6.599 -6.171 -14.118 1.00 89.44 193 THR A C 1
ATOM 1569 O O . THR A 1 193 ? 6.426 -6.378 -12.918 1.00 89.44 193 THR A O 1
ATOM 1572 N N . SER A 1 194 ? 6.009 -5.155 -14.761 1.00 91.75 194 SER A N 1
ATOM 1573 C CA . SER A 1 194 ? 5.071 -4.225 -14.112 1.00 91.75 194 SER A CA 1
ATOM 1574 C C . SER A 1 194 ? 3.850 -4.964 -13.564 1.00 91.75 194 SER A C 1
ATOM 1576 O O . SER A 1 194 ? 3.528 -4.849 -12.380 1.00 91.75 194 SER A O 1
ATOM 1578 N N . SER A 1 195 ? 3.230 -5.794 -14.400 1.00 94.81 195 SER A N 1
ATOM 1579 C CA . SER A 1 195 ? 1.977 -6.480 -14.094 1.00 94.81 195 SER A CA 1
ATOM 1580 C C . SER A 1 195 ? 2.150 -7.437 -12.923 1.00 94.81 195 SER A C 1
ATOM 1582 O O . SER A 1 195 ? 1.360 -7.433 -11.982 1.00 94.81 195 SER A O 1
ATOM 1584 N N . ILE A 1 196 ? 3.240 -8.207 -12.930 1.00 95.50 196 ILE A N 1
ATOM 1585 C CA . ILE A 1 196 ? 3.589 -9.124 -11.842 1.00 95.50 196 ILE A CA 1
ATOM 1586 C C . ILE A 1 196 ? 3.836 -8.351 -10.553 1.00 95.50 196 ILE A C 1
ATOM 1588 O O . ILE A 1 196 ? 3.331 -8.742 -9.500 1.00 95.50 196 ILE A O 1
ATOM 1592 N N . MET A 1 197 ? 4.561 -7.236 -10.618 1.00 94.81 197 MET A N 1
ATOM 1593 C CA . MET A 1 197 ? 4.830 -6.450 -9.424 1.00 94.81 197 MET A CA 1
ATOM 1594 C C . MET A 1 197 ? 3.549 -5.869 -8.819 1.00 94.81 197 MET A C 1
ATOM 1596 O O . MET A 1 197 ? 3.369 -5.975 -7.609 1.00 94.81 197 MET A O 1
ATOM 1600 N N . LEU A 1 198 ? 2.635 -5.342 -9.641 1.00 96.88 198 LEU A N 1
ATOM 1601 C CA . LEU A 1 198 ? 1.319 -4.853 -9.212 1.00 96.88 198 LEU A CA 1
ATOM 1602 C C . LEU A 1 198 ? 0.461 -5.978 -8.606 1.00 96.88 198 LEU A C 1
ATOM 1604 O O . LEU A 1 198 ? -0.084 -5.820 -7.515 1.00 96.88 198 LEU A O 1
ATOM 1608 N N . ILE A 1 199 ? 0.400 -7.146 -9.256 1.00 98.06 199 ILE A N 1
ATOM 1609 C CA . ILE A 1 199 ? -0.374 -8.310 -8.792 1.00 98.06 199 ILE A CA 1
ATOM 1610 C C . ILE A 1 199 ? 0.134 -8.802 -7.433 1.00 98.06 199 ILE A C 1
ATOM 1612 O O . ILE A 1 199 ? -0.639 -8.906 -6.477 1.00 98.06 199 ILE A O 1
ATOM 1616 N N . PHE A 1 200 ? 1.431 -9.096 -7.317 1.00 98.12 200 PHE A N 1
ATOM 1617 C CA . PHE A 1 200 ? 1.994 -9.639 -6.079 1.00 98.12 200 PHE A CA 1
ATOM 1618 C C . PHE A 1 200 ? 2.011 -8.608 -4.952 1.00 98.12 200 PHE A C 1
ATOM 1620 O O . PHE A 1 200 ? 1.778 -8.969 -3.796 1.00 98.12 200 PHE A O 1
ATOM 1627 N N . TYR A 1 201 ? 2.206 -7.327 -5.271 1.00 96.50 201 TYR A N 1
ATOM 1628 C CA . TYR A 1 201 ? 2.049 -6.250 -4.303 1.00 96.50 201 TYR A CA 1
ATOM 1629 C C . TYR A 1 201 ? 0.594 -6.113 -3.826 1.00 96.50 201 TYR A C 1
ATOM 1631 O O . TYR A 1 201 ? 0.344 -6.026 -2.622 1.00 96.50 201 TYR A O 1
ATOM 1639 N N . GLY A 1 202 ? -0.383 -6.188 -4.734 1.00 97.19 202 GLY A N 1
ATOM 1640 C CA . GLY A 1 202 ? -1.804 -6.202 -4.390 1.00 97.19 202 GLY A CA 1
ATOM 1641 C C . GLY A 1 202 ? -2.156 -7.356 -3.448 1.00 97.19 202 GLY A C 1
ATOM 1642 O O . GLY A 1 202 ? -2.784 -7.152 -2.406 1.00 97.19 202 GLY A O 1
ATOM 1643 N N . ILE A 1 203 ? -1.659 -8.562 -3.742 1.00 97.62 203 ILE A N 1
ATOM 1644 C CA . ILE A 1 203 ? -1.815 -9.748 -2.885 1.00 97.62 203 ILE A CA 1
ATOM 1645 C C . ILE A 1 203 ? -1.125 -9.552 -1.524 1.00 97.62 203 ILE A C 1
ATOM 1647 O O . ILE A 1 203 ? -1.703 -9.902 -0.489 1.00 97.62 203 ILE A O 1
ATOM 1651 N N . ALA A 1 204 ? 0.075 -8.965 -1.492 1.00 95.81 204 ALA A N 1
ATOM 1652 C CA . ALA A 1 204 ? 0.781 -8.627 -0.256 1.00 95.81 204 ALA A CA 1
ATOM 1653 C C . ALA A 1 204 ? -0.046 -7.677 0.624 1.00 95.81 204 ALA A C 1
ATOM 1655 O O . ALA A 1 204 ? -0.216 -7.928 1.820 1.00 95.81 204 ALA A O 1
ATOM 1656 N N . LEU A 1 205 ? -0.634 -6.628 0.038 1.00 94.06 205 LEU A N 1
ATOM 1657 C CA . LEU A 1 205 ? -1.510 -5.692 0.744 1.00 94.06 205 LEU A CA 1
ATOM 1658 C C . LEU A 1 205 ? -2.788 -6.362 1.258 1.00 94.06 205 LEU A C 1
ATOM 1660 O O . LEU A 1 205 ? -3.180 -6.130 2.404 1.00 94.06 205 LEU A O 1
ATOM 1664 N N . ILE A 1 206 ? -3.436 -7.210 0.453 1.00 95.62 206 ILE A N 1
ATOM 1665 C CA . ILE A 1 206 ? -4.646 -7.940 0.862 1.00 95.62 206 ILE A CA 1
ATOM 1666 C C . ILE A 1 206 ? -4.341 -8.844 2.063 1.00 95.62 206 ILE A C 1
ATOM 1668 O O . ILE A 1 206 ? -5.081 -8.816 3.052 1.00 95.62 206 ILE A O 1
ATOM 1672 N N . ASN A 1 207 ? -3.237 -9.591 2.027 1.00 93.56 207 ASN A N 1
ATOM 1673 C CA . ASN A 1 207 ? -2.832 -10.470 3.125 1.00 93.56 207 ASN A CA 1
ATOM 1674 C C . ASN A 1 207 ? -2.402 -9.689 4.373 1.00 93.56 207 ASN A C 1
ATOM 1676 O O . ASN A 1 207 ? -2.868 -9.989 5.476 1.00 93.56 207 ASN A O 1
ATOM 1680 N N . GLY A 1 208 ? -1.600 -8.636 4.205 1.00 89.00 208 GLY A N 1
ATOM 1681 C CA . GLY A 1 208 ? -1.187 -7.747 5.291 1.00 89.00 208 GLY A CA 1
ATOM 1682 C C . GLY A 1 208 ? -2.364 -7.018 5.953 1.00 89.00 208 GLY A C 1
ATOM 1683 O O . GLY A 1 208 ? -2.364 -6.834 7.171 1.00 89.00 208 GLY A O 1
ATOM 1684 N N . SER A 1 209 ? -3.415 -6.678 5.189 1.00 88.88 209 SER A N 1
ATOM 1685 C CA . SER A 1 209 ? -4.590 -5.928 5.671 1.00 88.88 209 SER A CA 1
ATOM 1686 C C . SER A 1 209 ? -5.330 -6.585 6.838 1.00 88.88 209 SER A C 1
ATOM 1688 O O . SER A 1 209 ? -6.010 -5.893 7.594 1.00 88.88 209 SER A O 1
ATOM 1690 N N . LYS A 1 210 ? -5.193 -7.907 7.014 1.00 85.88 210 LYS A N 1
ATOM 1691 C CA . LYS A 1 210 ? -5.797 -8.653 8.130 1.00 85.88 210 LYS A CA 1
ATOM 1692 C C . LYS A 1 210 ? -5.219 -8.244 9.488 1.00 85.88 210 LYS A C 1
ATOM 1694 O O . LYS A 1 210 ? -5.919 -8.336 10.491 1.00 85.88 210 LYS A O 1
ATOM 1699 N N . TYR A 1 211 ? -3.970 -7.781 9.503 1.00 82.25 211 TYR A N 1
ATOM 1700 C CA . TYR A 1 211 ? -3.208 -7.432 10.706 1.00 82.25 211 TYR A CA 1
ATOM 1701 C C . TYR A 1 211 ? -3.015 -5.914 10.871 1.00 82.25 211 TYR A C 1
ATOM 1703 O O . TYR A 1 211 ? -2.350 -5.462 11.801 1.00 82.25 211 TYR A O 1
ATOM 1711 N N . THR A 1 212 ? -3.589 -5.112 9.969 1.00 82.94 212 THR A N 1
ATOM 1712 C CA . THR A 1 212 ? -3.592 -3.643 10.030 1.00 82.94 212 THR A CA 1
ATOM 1713 C C . THR A 1 212 ? -5.006 -3.098 9.797 1.00 82.94 212 THR A C 1
ATOM 1715 O O . THR A 1 212 ? -6.005 -3.770 10.062 1.00 82.94 212 THR A O 1
ATOM 1718 N N . TYR A 1 213 ? -5.121 -1.855 9.338 1.00 78.31 213 TYR A N 1
ATOM 1719 C CA . TYR A 1 213 ? -6.377 -1.241 8.957 1.00 78.31 213 TYR A CA 1
ATOM 1720 C C . TYR A 1 213 ? -7.027 -2.023 7.817 1.00 78.31 213 TYR A C 1
ATOM 1722 O O . TYR A 1 213 ? -6.467 -2.176 6.733 1.00 78.31 213 TYR A O 1
ATOM 1730 N N . SER A 1 214 ? -8.269 -2.453 8.038 1.00 78.00 214 SER A N 1
ATOM 1731 C CA . SER A 1 214 ? -9.048 -3.204 7.048 1.00 78.00 214 SER A CA 1
ATOM 1732 C C . SER A 1 214 ? -9.198 -2.456 5.724 1.00 78.00 214 SER A C 1
ATOM 1734 O O . SER A 1 214 ? -9.358 -3.084 4.685 1.00 78.00 214 SER A O 1
ATOM 1736 N N . ASN A 1 215 ? -9.121 -1.122 5.745 1.00 84.75 215 ASN A N 1
ATOM 1737 C CA . ASN A 1 215 ? -9.210 -0.277 4.559 1.00 84.75 215 ASN A CA 1
ATOM 1738 C C . ASN A 1 215 ? -8.019 -0.445 3.598 1.00 84.75 215 ASN A C 1
ATOM 1740 O O . ASN A 1 215 ? -8.197 -0.208 2.406 1.00 84.75 215 ASN A O 1
ATOM 1744 N N . THR A 1 216 ? -6.861 -0.926 4.066 1.00 88.06 216 THR A N 1
ATOM 1745 C CA . THR A 1 216 ? -5.689 -1.216 3.218 1.00 88.06 216 THR A CA 1
ATOM 1746 C C . THR A 1 216 ? -5.998 -2.266 2.147 1.00 88.06 216 THR A C 1
ATOM 1748 O O . THR A 1 216 ? -5.411 -2.253 1.069 1.00 88.06 216 THR A O 1
ATOM 1751 N N . ARG A 1 217 ? -6.977 -3.150 2.392 1.00 92.00 217 ARG A N 1
ATOM 1752 C CA . ARG A 1 217 ? -7.367 -4.195 1.433 1.00 92.00 217 ARG A CA 1
ATOM 1753 C C . ARG A 1 217 ? -7.923 -3.641 0.124 1.00 92.00 217 ARG A C 1
ATOM 1755 O O . ARG A 1 217 ? -7.765 -4.280 -0.904 1.00 92.00 217 ARG A O 1
ATOM 1762 N N . TYR A 1 218 ? -8.563 -2.470 0.162 1.00 93.81 218 TYR A N 1
ATOM 1763 C CA . TYR A 1 218 ? -9.134 -1.851 -1.035 1.00 93.81 218 TYR A CA 1
ATOM 1764 C C . TYR A 1 218 ? -8.041 -1.348 -1.976 1.00 93.81 218 TYR A C 1
ATOM 1766 O O . TYR A 1 218 ? -8.175 -1.522 -3.181 1.00 93.81 218 TYR A O 1
ATOM 1774 N N . LEU A 1 219 ? -6.940 -0.813 -1.430 1.00 95.06 219 LEU A N 1
ATOM 1775 C CA . LEU A 1 219 ? -5.754 -0.505 -2.228 1.00 95.06 219 LEU A CA 1
ATOM 1776 C C . LEU A 1 219 ? -5.184 -1.788 -2.844 1.00 95.06 219 LEU A C 1
ATOM 1778 O O . LEU A 1 219 ? -4.941 -1.829 -4.040 1.00 95.06 219 LEU A O 1
ATOM 1782 N N . GLY A 1 220 ? -5.069 -2.863 -2.057 1.00 96.50 220 GLY A N 1
ATOM 1783 C CA . GLY A 1 220 ? -4.592 -4.149 -2.569 1.00 96.50 220 GLY A CA 1
ATOM 1784 C C . GLY A 1 220 ? -5.445 -4.723 -3.708 1.00 96.50 220 GLY A C 1
ATOM 1785 O O . GLY A 1 220 ? -4.895 -5.217 -4.687 1.00 96.50 220 GLY A O 1
ATOM 1786 N N . TYR A 1 221 ? -6.776 -4.613 -3.631 1.00 97.56 221 TYR A N 1
ATOM 1787 C CA . TYR A 1 221 ? -7.656 -5.002 -4.739 1.00 97.56 221 TYR A CA 1
ATOM 1788 C C . TYR A 1 221 ? -7.503 -4.097 -5.965 1.00 97.56 221 TYR A C 1
ATOM 1790 O O . TYR A 1 221 ? -7.526 -4.606 -7.081 1.00 97.56 221 TYR A O 1
ATOM 1798 N N . ALA A 1 222 ? -7.329 -2.787 -5.774 1.00 97.50 222 ALA A N 1
ATOM 1799 C CA . ALA A 1 222 ? -7.103 -1.859 -6.879 1.00 97.50 222 ALA A CA 1
ATOM 1800 C C . ALA A 1 222 ? -5.799 -2.183 -7.628 1.00 97.50 222 ALA A C 1
ATOM 1802 O O . ALA A 1 222 ? -5.820 -2.296 -8.849 1.00 97.50 222 ALA A O 1
ATOM 1803 N N . GLU A 1 223 ? -4.701 -2.413 -6.902 1.00 97.88 223 GLU A N 1
ATOM 1804 C CA . GLU A 1 223 ? -3.402 -2.821 -7.465 1.00 97.88 223 GLU A CA 1
ATOM 1805 C C . GLU A 1 223 ? -3.485 -4.173 -8.182 1.00 97.88 223 GLU A C 1
ATOM 1807 O O . GLU A 1 223 ? -2.981 -4.329 -9.292 1.00 97.88 223 GLU A O 1
ATOM 1812 N N . LEU A 1 224 ? -4.181 -5.147 -7.583 1.00 98.12 224 LEU A N 1
ATOM 1813 C CA . LEU A 1 224 ? -4.376 -6.465 -8.181 1.00 98.12 224 LEU A CA 1
ATOM 1814 C C . LEU A 1 224 ? -5.131 -6.376 -9.514 1.00 98.12 224 LEU A C 1
ATOM 1816 O O . LEU A 1 224 ? -4.693 -6.952 -10.504 1.00 98.12 224 LEU A O 1
ATOM 1820 N N . ILE A 1 225 ? -6.253 -5.652 -9.544 1.00 98.06 225 ILE A N 1
ATOM 1821 C CA . ILE A 1 225 ? -7.053 -5.469 -10.762 1.00 98.06 225 ILE A CA 1
ATOM 1822 C C . ILE A 1 225 ? -6.245 -4.706 -11.814 1.00 98.06 225 ILE A C 1
ATOM 1824 O O . ILE A 1 225 ? -6.244 -5.097 -12.977 1.00 98.06 225 ILE A O 1
ATOM 1828 N N . LEU A 1 226 ? -5.526 -3.655 -11.413 1.00 97.62 226 LEU A N 1
ATOM 1829 C CA . LEU A 1 226 ? -4.695 -2.872 -12.321 1.00 97.62 226 LEU A CA 1
ATOM 1830 C C . LEU A 1 226 ? -3.583 -3.722 -12.945 1.00 97.62 226 LEU A C 1
ATOM 1832 O O . LEU A 1 226 ? -3.389 -3.665 -14.153 1.00 97.62 226 LEU A O 1
ATOM 1836 N N . GLY A 1 227 ? -2.903 -4.551 -12.149 1.00 96.88 227 GLY A N 1
ATOM 1837 C CA . GLY A 1 227 ? -1.879 -5.469 -12.642 1.00 96.88 227 GLY A CA 1
ATOM 1838 C C . GLY A 1 227 ? -2.434 -6.566 -13.553 1.00 96.88 227 GLY A C 1
ATOM 1839 O O . GLY A 1 227 ? -1.779 -6.949 -14.517 1.00 96.88 227 GLY A O 1
ATOM 1840 N N . LEU A 1 228 ? -3.658 -7.042 -13.298 1.00 96.94 228 LEU A N 1
ATOM 1841 C CA . LEU A 1 228 ? -4.347 -7.955 -14.214 1.00 96.94 228 LEU A CA 1
ATOM 1842 C C . LEU A 1 228 ? -4.720 -7.280 -15.535 1.00 96.94 228 LEU A C 1
ATOM 1844 O O . LEU A 1 228 ? -4.692 -7.942 -16.558 1.00 96.94 228 LEU A O 1
ATOM 1848 N N . ILE A 1 229 ? -5.067 -5.992 -15.539 1.00 96.50 229 ILE A N 1
ATOM 1849 C CA . ILE A 1 229 ? -5.325 -5.247 -16.781 1.00 96.50 229 ILE A CA 1
ATOM 1850 C C . ILE A 1 229 ? -4.013 -5.011 -17.539 1.00 96.50 229 ILE A C 1
ATOM 1852 O O . ILE A 1 229 ? -3.955 -5.249 -18.742 1.00 96.50 229 ILE A O 1
ATOM 1856 N N . ASP A 1 230 ? -2.957 -4.599 -16.834 1.00 94.25 230 ASP A N 1
ATOM 1857 C CA . ASP A 1 230 ? -1.620 -4.361 -17.392 1.00 94.25 230 ASP A CA 1
ATOM 1858 C C . ASP A 1 230 ? -1.068 -5.602 -18.119 1.00 94.25 230 ASP A C 1
ATOM 1860 O O . ASP A 1 230 ? -0.478 -5.481 -19.191 1.00 94.25 230 ASP A O 1
ATOM 1864 N N . SER A 1 231 ? -1.346 -6.814 -17.619 1.00 92.81 231 SER A N 1
ATOM 1865 C CA . SER A 1 231 ? -0.859 -8.052 -18.248 1.00 92.81 231 SER A CA 1
ATOM 1866 C C . SER A 1 231 ? -1.433 -8.315 -19.648 1.00 92.81 231 SER A C 1
ATOM 1868 O O . SER A 1 231 ? -0.799 -9.017 -20.437 1.00 92.81 231 SER A O 1
ATOM 1870 N N . PHE A 1 232 ? -2.596 -7.743 -19.980 1.00 93.19 232 PHE A N 1
ATOM 1871 C CA . PHE A 1 232 ? -3.209 -7.847 -21.308 1.00 93.19 232 PHE A CA 1
ATOM 1872 C C . PHE A 1 232 ? -2.816 -6.703 -22.251 1.00 93.19 232 PHE A C 1
ATOM 1874 O O . PHE A 1 232 ? -3.099 -6.788 -23.447 1.00 93.19 232 PHE A O 1
ATOM 1881 N N . VAL A 1 233 ? -2.180 -5.639 -21.749 1.00 88.81 233 VAL A N 1
ATOM 1882 C CA . VAL A 1 233 ? -1.881 -4.423 -22.521 1.00 88.81 233 VAL A CA 1
ATOM 1883 C C . VAL A 1 233 ? -0.362 -4.184 -22.573 1.00 88.81 233 VAL A C 1
ATOM 1885 O O . VAL A 1 233 ? 0.168 -3.306 -21.885 1.00 88.81 233 VAL A O 1
ATOM 1888 N N . PRO A 1 234 ? 0.376 -4.950 -23.401 1.00 81.56 234 PRO A N 1
ATOM 1889 C CA . PRO A 1 234 ? 1.826 -4.832 -23.486 1.00 81.56 234 PRO A CA 1
ATOM 1890 C C . PRO A 1 234 ? 2.263 -3.449 -23.991 1.00 81.56 234 PRO A C 1
ATOM 1892 O O . PRO A 1 234 ? 1.592 -2.812 -24.799 1.00 81.56 234 PRO A O 1
ATOM 1895 N N . GLY A 1 235 ? 3.429 -2.994 -23.527 1.00 82.31 235 GLY A N 1
ATOM 1896 C CA . GLY A 1 235 ? 4.040 -1.721 -23.936 1.00 82.31 235 GLY A CA 1
ATOM 1897 C C . GLY A 1 235 ? 3.715 -0.528 -23.032 1.00 82.31 235 GLY A C 1
ATOM 1898 O O . GLY A 1 235 ? 4.442 0.461 -23.061 1.00 82.31 235 GLY A O 1
ATOM 1899 N N . TYR A 1 236 ? 2.707 -0.639 -22.163 1.00 87.94 236 TYR A N 1
ATOM 1900 C CA . TYR A 1 236 ? 2.292 0.441 -21.258 1.00 87.94 236 TYR A CA 1
ATOM 1901 C C . TYR A 1 236 ? 2.681 0.218 -19.789 1.00 87.94 236 TYR A C 1
ATOM 1903 O O . TYR A 1 236 ? 2.248 0.975 -18.921 1.00 87.94 236 TYR A 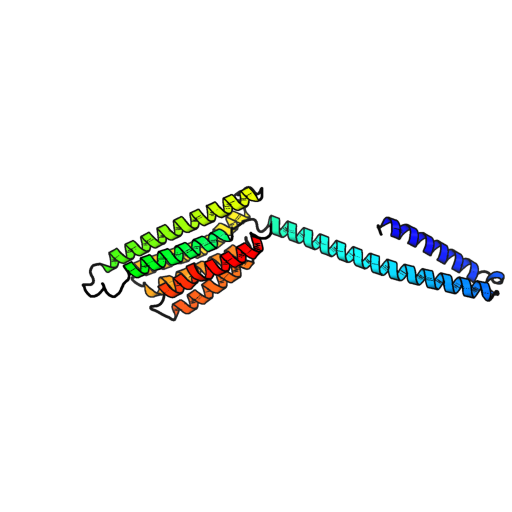O 1
ATOM 1911 N N . GLY A 1 237 ? 3.546 -0.761 -19.503 1.00 89.12 237 GLY A N 1
ATOM 1912 C CA . GLY A 1 237 ? 3.904 -1.156 -18.135 1.00 89.12 237 GLY A CA 1
ATOM 1913 C C . GLY A 1 237 ? 4.351 0.005 -17.240 1.00 89.12 237 GLY A C 1
ATOM 1914 O O . GLY A 1 237 ? 3.918 0.098 -16.100 1.00 89.12 237 GLY A O 1
ATOM 1915 N N . LEU A 1 238 ? 5.143 0.959 -17.747 1.00 89.69 238 LEU A N 1
ATOM 1916 C CA . LEU A 1 238 ? 5.547 2.124 -16.946 1.00 89.69 238 LEU A CA 1
ATOM 1917 C C . LEU A 1 238 ? 4.352 3.014 -16.546 1.00 89.69 238 LEU A C 1
ATOM 1919 O O . LEU A 1 238 ? 4.338 3.542 -15.437 1.00 89.69 238 LEU A O 1
ATOM 1923 N N . LEU A 1 239 ? 3.337 3.161 -17.405 1.00 92.44 239 LEU A N 1
ATOM 1924 C CA . LEU A 1 239 ? 2.133 3.936 -17.082 1.00 92.44 239 LEU A CA 1
ATOM 1925 C C . LEU A 1 239 ? 1.286 3.236 -16.019 1.00 92.44 239 LEU A C 1
ATOM 1927 O O . LEU A 1 239 ? 0.875 3.880 -15.055 1.00 92.44 239 LEU A O 1
ATOM 1931 N N . PHE A 1 240 ? 1.054 1.929 -16.165 1.00 94.44 240 PHE A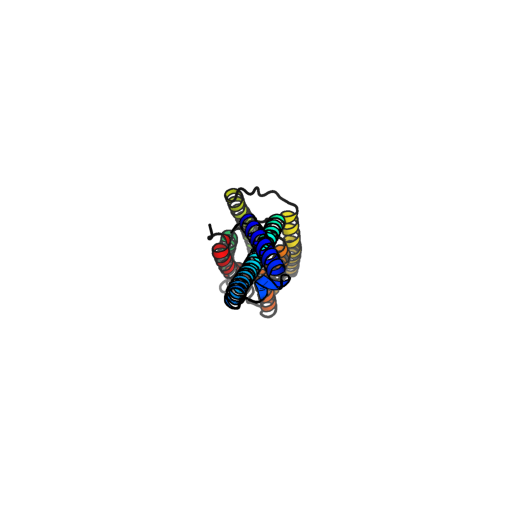 N 1
ATOM 1932 C CA . PHE A 1 240 ? 0.326 1.142 -15.166 1.00 94.44 240 PHE A CA 1
ATOM 1933 C C . PHE A 1 240 ? 1.069 1.115 -13.830 1.00 94.44 240 PHE A C 1
ATOM 1935 O O . PHE A 1 240 ? 0.459 1.289 -12.775 1.00 94.44 240 PHE A O 1
ATOM 1942 N N . TRP A 1 241 ? 2.396 1.011 -13.873 1.00 94.19 241 TRP A N 1
ATOM 1943 C CA . TRP A 1 241 ? 3.242 1.099 -12.695 1.00 94.19 241 TRP A CA 1
ATOM 1944 C C . TRP A 1 241 ? 3.083 2.433 -11.952 1.00 94.19 241 TRP A C 1
ATOM 1946 O O . TRP A 1 241 ? 2.883 2.441 -10.738 1.00 94.19 241 TRP A O 1
ATOM 1956 N N . VAL A 1 242 ? 3.109 3.561 -12.672 1.00 95.88 242 VAL A N 1
ATOM 1957 C CA . VAL A 1 242 ? 2.868 4.898 -12.096 1.00 95.88 242 VAL A CA 1
ATOM 1958 C C . VAL A 1 242 ? 1.444 5.043 -11.571 1.00 95.88 242 VAL A C 1
ATOM 1960 O O . VAL A 1 242 ? 1.232 5.667 -10.531 1.00 95.88 242 VAL A O 1
ATOM 1963 N N . ALA A 1 243 ? 0.458 4.479 -12.264 1.00 96.75 243 ALA A N 1
ATOM 1964 C CA . ALA A 1 243 ? -0.928 4.523 -11.819 1.00 96.75 243 ALA A CA 1
ATOM 1965 C C . ALA A 1 243 ? -1.116 3.782 -10.481 1.00 96.75 243 ALA A C 1
ATOM 1967 O O . ALA A 1 243 ? -1.738 4.330 -9.571 1.00 96.75 243 ALA A O 1
ATOM 1968 N N . GLY A 1 244 ? -0.523 2.598 -10.321 1.00 96.69 244 GLY A N 1
ATOM 1969 C CA . GLY A 1 244 ? -0.551 1.850 -9.062 1.00 96.69 244 GLY A CA 1
ATOM 1970 C C . GLY A 1 244 ? 0.314 2.498 -7.980 1.00 96.69 244 GLY A C 1
ATOM 1971 O O . GLY A 1 244 ? -0.165 3.167 -7.058 1.00 96.69 244 GLY A O 1
ATOM 1972 N N . PHE A 1 245 ? 1.635 2.393 -8.129 1.00 95.19 245 PHE A N 1
ATOM 1973 C CA . PHE A 1 245 ? 2.588 2.824 -7.104 1.00 95.19 245 PHE A CA 1
ATOM 1974 C C . PHE A 1 245 ? 2.633 4.339 -6.877 1.00 95.19 245 PHE A C 1
ATOM 1976 O O . PHE A 1 245 ? 3.041 4.770 -5.802 1.00 95.19 245 PHE A O 1
ATOM 1983 N N . GLY A 1 246 ? 2.200 5.143 -7.851 1.00 96.31 246 GLY A N 1
ATOM 1984 C CA . GLY A 1 246 ? 2.090 6.597 -7.752 1.00 96.31 246 GLY A CA 1
ATOM 1985 C C . GLY A 1 246 ? 0.682 7.048 -7.379 1.00 96.31 246 GLY A C 1
ATOM 1986 O O . GLY A 1 246 ? 0.416 7.418 -6.233 1.00 96.31 246 GLY A O 1
ATOM 1987 N N . LEU A 1 247 ? -0.226 7.046 -8.357 1.00 96.69 247 LEU A N 1
ATOM 1988 C CA . LEU A 1 247 ? -1.546 7.667 -8.225 1.00 96.69 247 LEU A CA 1
ATOM 1989 C C . LEU A 1 247 ? -2.392 7.014 -7.122 1.00 96.69 247 LEU A C 1
ATOM 1991 O O . LEU A 1 247 ? -2.895 7.726 -6.246 1.00 96.69 247 LEU A O 1
ATOM 1995 N N . PHE A 1 248 ? -2.531 5.684 -7.115 1.00 96.56 248 PHE A N 1
ATOM 1996 C CA . PHE A 1 248 ? -3.339 5.002 -6.099 1.00 96.56 248 PHE A CA 1
ATOM 1997 C C . PHE A 1 248 ? -2.775 5.201 -4.692 1.00 96.56 248 PHE A C 1
ATOM 1999 O O . PHE A 1 248 ? -3.546 5.420 -3.758 1.00 96.56 248 PHE A O 1
ATOM 2006 N N . HIS A 1 249 ? -1.452 5.216 -4.533 1.00 94.81 249 HIS A N 1
ATOM 2007 C CA . HIS A 1 249 ? -0.809 5.451 -3.239 1.00 94.81 249 HIS A CA 1
ATOM 2008 C C . HIS A 1 249 ? -1.006 6.874 -2.716 1.00 94.81 249 HIS A C 1
ATOM 2010 O O . HIS A 1 249 ? -1.249 7.043 -1.519 1.00 94.81 249 HIS A O 1
ATOM 2016 N N . ILE A 1 250 ? -0.976 7.891 -3.585 1.00 95.50 250 ILE A N 1
ATOM 2017 C CA . ILE A 1 250 ? -1.298 9.269 -3.187 1.00 95.50 250 ILE A CA 1
ATOM 2018 C C . ILE A 1 250 ? -2.763 9.368 -2.762 1.00 95.50 250 ILE A C 1
ATOM 2020 O O . ILE A 1 250 ? -3.044 9.852 -1.664 1.00 95.50 250 ILE A O 1
ATOM 2024 N N . ILE A 1 251 ? -3.696 8.877 -3.587 1.00 95.12 251 ILE A N 1
ATOM 2025 C CA . ILE A 1 251 ? -5.137 8.928 -3.288 1.00 95.12 251 ILE A CA 1
ATOM 2026 C C . ILE A 1 251 ? -5.430 8.197 -1.974 1.00 95.12 251 ILE A C 1
ATOM 2028 O O . ILE A 1 251 ? -6.090 8.739 -1.081 1.00 95.12 251 ILE A O 1
ATOM 2032 N N . TYR A 1 252 ? -4.897 6.983 -1.827 1.00 93.19 252 TYR A N 1
ATOM 2033 C CA . TYR A 1 252 ? -5.039 6.190 -0.615 1.00 93.19 252 TYR A CA 1
ATOM 2034 C C . TYR A 1 252 ? -4.414 6.888 0.593 1.00 93.19 252 TYR A C 1
ATOM 2036 O O . TYR A 1 252 ? -5.049 6.964 1.643 1.00 93.19 252 TYR A O 1
ATOM 2044 N N . GLY A 1 253 ? -3.203 7.428 0.455 1.00 91.44 253 GLY A N 1
ATOM 2045 C CA . GLY A 1 253 ? -2.495 8.125 1.523 1.00 91.44 253 GLY A CA 1
ATOM 2046 C C . GLY A 1 253 ? -3.246 9.357 2.018 1.00 91.44 253 GLY A C 1
ATOM 2047 O O . GLY A 1 253 ? -3.398 9.530 3.227 1.00 91.44 253 GLY A O 1
ATOM 2048 N N . VAL A 1 254 ? -3.802 10.164 1.108 1.00 92.38 254 VAL A N 1
ATOM 2049 C CA . VAL A 1 254 ? -4.651 11.319 1.445 1.00 92.38 254 VAL A CA 1
ATOM 2050 C C . VAL A 1 254 ? -5.923 10.868 2.160 1.00 92.38 254 VAL A C 1
ATOM 2052 O O . VAL A 1 254 ? -6.235 11.375 3.239 1.00 92.38 254 VAL A O 1
ATOM 2055 N N . PHE A 1 255 ? -6.640 9.882 1.612 1.00 91.38 255 PHE A N 1
ATOM 2056 C CA . PHE A 1 255 ? -7.839 9.326 2.245 1.00 91.38 255 PHE A CA 1
ATOM 2057 C C . PHE A 1 255 ? -7.542 8.793 3.654 1.00 91.38 255 PHE A C 1
ATOM 2059 O O . PHE A 1 255 ? -8.267 9.081 4.612 1.00 91.38 255 PHE A O 1
ATOM 2066 N N . PHE A 1 256 ? -6.455 8.039 3.795 1.00 88.44 256 PHE A N 1
ATOM 2067 C CA . PHE A 1 256 ? -6.036 7.445 5.052 1.00 88.44 256 PHE A CA 1
ATOM 2068 C C . PHE A 1 256 ? -5.634 8.518 6.066 1.00 88.44 256 PHE A C 1
ATOM 2070 O O . PHE A 1 256 ? -6.067 8.466 7.217 1.00 88.44 256 PHE A O 1
ATOM 2077 N N . TYR A 1 257 ? -4.877 9.529 5.632 1.00 87.31 257 TYR A N 1
ATOM 2078 C CA . TYR A 1 257 ? -4.486 10.660 6.466 1.00 87.31 257 TYR A CA 1
ATOM 2079 C C . TYR A 1 257 ? -5.712 11.417 6.991 1.00 87.31 257 TYR A C 1
ATOM 2081 O O . TYR A 1 257 ? -5.837 11.640 8.194 1.00 87.31 257 TYR A O 1
ATOM 2089 N N . LEU A 1 258 ? -6.675 11.749 6.128 1.00 87.12 258 LEU A N 1
ATOM 2090 C CA . LEU A 1 258 ? -7.891 12.460 6.540 1.00 87.12 258 LEU A CA 1
ATOM 2091 C C . LEU A 1 258 ? -8.767 11.637 7.494 1.00 87.12 258 LEU A C 1
ATOM 2093 O O . LEU A 1 258 ? -9.381 12.192 8.408 1.00 87.12 258 LEU A O 1
ATOM 2097 N N . LYS A 1 259 ? -8.834 10.318 7.292 1.00 82.94 259 LYS A N 1
ATOM 2098 C CA . LYS A 1 259 ? -9.690 9.431 8.086 1.00 82.94 259 LYS A CA 1
ATOM 2099 C C . LYS A 1 259 ? -9.084 9.060 9.440 1.00 82.94 259 LYS A C 1
ATOM 2101 O O . LYS A 1 259 ? -9.829 9.002 10.418 1.00 82.94 259 LYS A O 1
ATOM 2106 N N . TYR A 1 260 ? -7.777 8.804 9.495 1.00 77.56 260 TYR A N 1
ATOM 2107 C CA . TYR A 1 260 ? -7.111 8.217 10.663 1.00 77.56 260 TYR A CA 1
ATOM 2108 C C . TYR A 1 260 ? -6.049 9.116 11.314 1.00 77.56 260 TYR A C 1
ATOM 2110 O O . TYR A 1 260 ? -5.799 8.947 12.505 1.00 77.56 260 TYR A O 1
ATOM 2118 N N . ASP A 1 261 ? -5.440 10.061 10.586 1.00 74.31 261 ASP A N 1
ATOM 2119 C CA . ASP A 1 261 ? -4.325 10.881 11.104 1.00 74.31 261 ASP A CA 1
ATOM 2120 C C . ASP A 1 261 ? -4.764 12.306 11.475 1.00 74.31 261 ASP A C 1
ATOM 2122 O O . ASP A 1 261 ? -4.277 12.849 12.463 1.00 74.31 261 ASP A O 1
ATOM 2126 N N . ARG A 1 262 ? -5.693 12.908 10.717 1.00 71.38 262 ARG A N 1
ATOM 2127 C CA . ARG A 1 262 ? -6.186 14.281 10.937 1.00 71.38 262 ARG A CA 1
ATOM 2128 C C . ARG A 1 262 ? -7.202 14.389 12.077 1.00 71.38 262 ARG A C 1
ATOM 2130 O O . ARG A 1 262 ? -7.356 15.465 12.638 1.00 71.38 262 ARG A O 1
ATOM 2137 N N . ARG A 1 263 ? -7.907 13.305 12.422 1.00 54.25 263 ARG A N 1
ATOM 2138 C CA . ARG A 1 263 ? -8.845 13.294 13.559 1.00 54.25 263 ARG A CA 1
ATOM 2139 C C . ARG A 1 263 ? -8.083 13.086 14.869 1.00 54.25 263 ARG A C 1
ATOM 2141 O O . ARG A 1 263 ? -8.121 12.005 15.453 1.00 54.25 263 ARG A O 1
ATOM 2148 N N . LYS A 1 264 ? -7.380 14.129 15.289 1.00 46.84 264 LYS A N 1
ATOM 2149 C CA . LYS A 1 264 ? -6.997 14.377 16.674 1.00 46.84 264 LYS A CA 1
ATOM 2150 C C . LYS A 1 264 ? -7.422 15.785 17.035 1.00 46.84 264 LYS A C 1
ATOM 2152 O O . LYS A 1 264 ? -7.164 16.679 16.203 1.00 46.84 264 LYS A O 1
#

Secondary structure (DSSP, 8-state):
--HHHHHHHHHHHHHHHHHHHHHHS-HHHHS-HHHHHHHHHHHHHHHHHHHHHHHHHHHHHHHHHHHHHHHHHHHHHHHH------HHHHHHHHHHHHHHHHHHHHHH-GGG-SS-SSSHHHHHHHHHHHHHHHHHHHHHHHHHHHHHHHHHTT------HHHHHHHHHHHHHHHHHHHHHHHHHHTT--TTHHHHHHHHHHHHHHHHGGGS-TTHHHHHHHHHHHHHHHTTSTT-HHHHHIIIIIIIHHHHHHHHIIIIIS--

Sequence (264 aa):
MTSKDCSGISEQSFYFAKRFYTIHTSPVLFSDKKIRKNLFLQFFYATLQNKVLYYYRNKMENKEVISTLSEIKNLMEKSSKFLSLSGLSAIFVGIYAFIGAYIAYYILDPTKITTLNINTPYRLQIIVILALILLTISLITAFYLSWIKAKKNGLRLRLDSISIRLLINFFVPLLAGGILCFSLLLQQHYGLTSSIMLIFYGIALINGSKYTYSNTRYLGYAELILGLIDSFVPGYGLLFWVAGFGLFHIIYGVFFYLKYDRRK

pLDDT: mean 80.32, std 14.82, range [36.75, 98.12]